Protein AF-A0A5N6Q2F4-F1 (afdb_monomer_lite)

Radius of gyration: 20.5 Å; chains: 1; bounding box: 52×49×55 Å

Foldseek 3Di:
DDLDDLQWDFDDDPPWDQDPNAIAQGETEGSDLVQQELVSVLVSCLVCLVSVQVNLARNQKYHYWNHPQADPVSVVSVVVSNVDDADDDADQFDWADDDDRDIAFHLEDPVDDDDWDARPQVALDGDQKDKDWPNDWDPWDQDKDWDQQLVVQQVCCVPPVVVLVVCQAANEDDDDDADCPADRNHRSRHHLCVSQVHNDPVSSVVSVPVRPPLALPPPDPPPPDPPGSQRSQCCNRPDSHHDHHYDDDPDDDDDDDPDDDDIDTDTTMMMGGDPGGDTDDDGDDDDD

Structure (mmCIF, N/CA/C/O backbone):
data_AF-A0A5N6Q2F4-F1
#
_entry.id   AF-A0A5N6Q2F4-F1
#
loop_
_atom_site.group_PDB
_atom_site.id
_atom_site.type_symbol
_atom_site.label_atom_id
_atom_site.label_alt_id
_atom_site.label_comp_id
_atom_site.label_asym_id
_atom_site.label_entity_id
_atom_site.label_seq_id
_atom_site.pdbx_PDB_ins_code
_atom_site.Cartn_x
_atom_site.Cartn_y
_atom_site.Cartn_z
_atom_site.occupancy
_atom_site.B_iso_or_equiv
_atom_site.auth_seq_id
_atom_site.auth_comp_id
_atom_site.auth_asym_id
_atom_site.auth_atom_id
_atom_site.pdbx_PDB_model_num
ATOM 1 N N . MET A 1 1 ? 0.570 14.244 18.064 1.00 51.03 1 MET A N 1
ATOM 2 C CA . MET A 1 1 ? -0.522 14.953 17.361 1.00 51.03 1 MET A CA 1
ATOM 3 C C . MET A 1 1 ? -1.827 14.225 17.633 1.00 51.03 1 MET A C 1
ATOM 5 O O . MET A 1 1 ? -1.793 13.009 17.762 1.00 51.03 1 MET A O 1
ATOM 9 N N . GLU A 1 2 ? -2.949 14.931 17.769 1.00 62.03 2 GLU A N 1
ATOM 10 C CA . GLU A 1 2 ? -4.250 14.281 17.963 1.00 62.03 2 GLU A CA 1
ATOM 11 C C . GLU A 1 2 ? -4.837 13.850 16.611 1.00 62.03 2 GLU A C 1
ATOM 13 O O . GLU A 1 2 ? -5.246 14.685 15.810 1.00 62.03 2 GLU A O 1
ATOM 18 N N . TYR A 1 3 ? -4.900 12.541 16.361 1.00 69.38 3 TYR A N 1
ATOM 19 C CA . TYR A 1 3 ? -5.656 11.937 15.255 1.00 69.38 3 TYR A CA 1
ATOM 20 C C . TYR A 1 3 ? -7.158 11.902 15.603 1.00 69.38 3 TYR A C 1
ATOM 22 O O . TYR A 1 3 ? -7.778 10.842 15.672 1.00 69.38 3 TYR A O 1
ATOM 30 N N . ASN A 1 4 ? -7.729 13.057 15.952 1.00 69.12 4 ASN A N 1
ATOM 31 C CA . ASN A 1 4 ? -9.072 13.130 16.519 1.00 69.12 4 ASN A CA 1
ATOM 32 C C . ASN A 1 4 ? -10.133 13.045 15.411 1.00 69.12 4 ASN A C 1
ATOM 34 O O . ASN A 1 4 ? -10.442 14.035 14.752 1.00 69.12 4 ASN A O 1
ATOM 38 N N . CYS A 1 5 ? -10.696 11.853 15.219 1.00 75.56 5 CYS A N 1
ATOM 39 C CA . CYS A 1 5 ? -11.914 11.632 14.451 1.00 75.56 5 CYS A CA 1
ATOM 40 C C . CYS A 1 5 ? -12.884 10.835 15.322 1.00 75.56 5 CYS A C 1
ATOM 42 O O . CYS A 1 5 ? -12.553 9.752 15.790 1.00 75.56 5 CYS A O 1
ATOM 44 N N . LYS A 1 6 ? -14.102 11.345 15.537 1.00 81.50 6 LYS A N 1
ATOM 45 C CA . LYS A 1 6 ? -15.108 10.647 16.363 1.00 81.50 6 LYS A CA 1
ATOM 46 C C . LYS A 1 6 ? -15.564 9.315 15.760 1.00 81.50 6 LYS A C 1
ATOM 48 O O . LYS A 1 6 ? -16.139 8.499 16.473 1.00 81.50 6 LYS A O 1
ATOM 53 N N . GLU A 1 7 ? -15.316 9.112 14.469 1.00 87.88 7 GLU A N 1
ATOM 54 C CA . GLU A 1 7 ? -15.733 7.916 13.740 1.00 87.88 7 GLU A CA 1
ATOM 55 C C . GLU A 1 7 ? -14.717 6.770 13.811 1.00 87.88 7 GLU A C 1
ATOM 57 O O . GLU A 1 7 ? -15.052 5.650 13.433 1.00 87.88 7 GLU A O 1
ATOM 62 N N . PHE A 1 8 ? -13.497 7.018 14.302 1.00 91.19 8 PHE A N 1
ATOM 63 C CA . PHE A 1 8 ? -12.450 6.005 14.404 1.00 91.19 8 PHE A CA 1
ATOM 64 C C . PHE A 1 8 ? -11.714 6.101 15.735 1.00 91.19 8 PHE A C 1
ATOM 66 O O . PHE A 1 8 ? -11.351 7.177 16.203 1.00 91.19 8 PHE A O 1
ATOM 73 N N . LYS A 1 9 ? -11.422 4.948 16.328 1.00 93.81 9 LYS A N 1
ATOM 74 C CA . LYS A 1 9 ? -10.509 4.859 17.463 1.00 93.81 9 LYS A CA 1
ATOM 75 C C . LYS A 1 9 ? -9.103 4.588 16.943 1.00 93.81 9 LYS A C 1
ATOM 77 O O . LYS A 1 9 ? -8.899 3.624 16.212 1.00 93.81 9 LYS A O 1
ATOM 82 N N . VAL A 1 10 ? -8.125 5.387 17.366 1.00 93.69 10 VAL A N 1
ATOM 83 C CA . VAL A 1 10 ? -6.713 5.086 17.090 1.00 93.69 10 VAL A CA 1
ATOM 84 C C . VAL A 1 10 ? -6.329 3.811 17.838 1.00 93.69 10 VAL A C 1
ATOM 86 O O . VAL A 1 10 ? -6.479 3.721 19.061 1.00 93.69 10 VAL A O 1
ATOM 89 N N . GLY A 1 11 ? -5.898 2.809 17.082 1.00 91.44 11 GLY A N 1
ATOM 90 C CA . GLY A 1 11 ? -5.432 1.526 17.584 1.00 91.44 11 GLY A CA 1
ATOM 91 C C . GLY A 1 11 ? -3.915 1.474 17.711 1.00 91.44 11 GLY A C 1
ATOM 92 O O . GLY A 1 11 ? -3.231 2.493 17.642 1.00 91.44 11 GLY A O 1
ATOM 93 N N . LYS A 1 12 ? -3.412 0.254 17.886 1.00 90.75 12 LYS A N 1
ATOM 94 C CA . LYS A 1 12 ? -1.994 -0.074 17.766 1.00 90.75 12 LYS A CA 1
ATOM 95 C C . LYS A 1 12 ? -1.828 -1.366 16.990 1.00 90.75 12 LYS A C 1
ATOM 97 O O . LYS A 1 12 ? -2.725 -2.212 17.031 1.00 90.75 12 LYS A O 1
ATOM 102 N N . CYS A 1 13 ? -0.692 -1.534 16.335 1.00 87.00 13 CYS A N 1
ATOM 103 C CA . CYS A 1 13 ? -0.275 -2.827 15.808 1.00 87.00 13 CYS A CA 1
ATOM 104 C C . CYS A 1 13 ? 1.182 -3.108 16.161 1.00 87.00 13 CYS A C 1
ATOM 106 O O . CYS A 1 13 ? 1.968 -2.203 16.434 1.00 87.00 13 CYS A O 1
ATOM 108 N N . GLU A 1 14 ? 1.547 -4.383 16.167 1.00 85.88 14 GLU A N 1
ATOM 109 C CA . GLU A 1 14 ? 2.951 -4.753 16.272 1.00 85.88 14 GLU A CA 1
ATOM 110 C C . GLU A 1 14 ? 3.721 -4.270 15.034 1.00 85.88 14 GLU A C 1
ATOM 112 O O . GLU A 1 14 ? 3.158 -4.152 13.944 1.00 85.88 14 GLU A O 1
ATOM 117 N N . GLY A 1 15 ? 4.988 -3.906 15.228 1.00 83.94 15 GLY A N 1
ATOM 118 C CA . GLY A 1 15 ? 5.816 -3.306 14.183 1.00 83.94 15 GLY A CA 1
ATOM 119 C C . GLY A 1 15 ? 5.517 -1.831 13.888 1.00 83.94 15 GLY A C 1
ATOM 120 O O . GLY A 1 15 ? 6.224 -1.247 13.066 1.00 83.94 15 GLY A O 1
ATOM 121 N N . GLU A 1 16 ? 4.536 -1.201 14.555 1.00 86.38 16 GLU A N 1
ATOM 122 C CA . GLU A 1 16 ? 4.285 0.237 14.397 1.00 86.38 16 GLU A CA 1
ATOM 123 C C . GLU A 1 16 ? 5.513 1.068 14.808 1.00 86.38 16 GLU A C 1
ATOM 125 O O . GLU A 1 16 ? 6.169 0.799 15.820 1.00 86.38 16 GLU A O 1
ATOM 130 N N . LYS A 1 17 ? 5.841 2.097 14.022 1.00 89.88 17 LYS A N 1
ATOM 13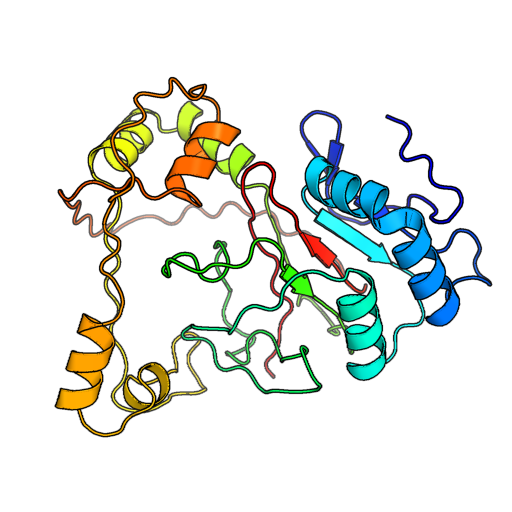1 C CA . LYS A 1 17 ? 6.975 2.998 14.276 1.00 89.88 17 LYS A CA 1
ATOM 132 C C . LYS A 1 17 ? 6.534 4.451 14.283 1.00 89.88 17 LYS A C 1
ATOM 134 O O . LYS A 1 17 ? 5.552 4.817 13.650 1.00 89.88 17 LYS A O 1
ATOM 139 N N . LEU A 1 18 ? 7.304 5.289 14.972 1.00 93.12 18 LEU A N 1
ATOM 140 C CA . LEU A 1 18 ? 7.194 6.739 14.861 1.00 93.12 18 LEU A CA 1
ATOM 141 C C . LEU A 1 18 ? 8.241 7.233 13.859 1.00 93.12 18 LEU A C 1
ATOM 143 O O . LEU A 1 18 ? 9.439 7.066 14.086 1.00 93.12 18 LEU A O 1
ATOM 147 N N . VAL A 1 19 ? 7.799 7.835 12.760 1.00 88.31 19 VAL A N 1
ATOM 148 C CA . VAL A 1 19 ? 8.661 8.365 11.699 1.00 88.31 19 VAL A CA 1
ATOM 149 C C . VAL A 1 19 ? 8.345 9.845 11.532 1.00 88.31 19 VAL A C 1
ATOM 151 O O . VAL A 1 19 ? 7.218 10.202 11.218 1.00 88.31 19 VAL A O 1
ATOM 154 N N . ASP A 1 20 ? 9.322 10.717 11.793 1.00 89.38 20 ASP A N 1
ATOM 155 C CA . ASP A 1 20 ? 9.153 12.184 11.780 1.00 89.38 20 ASP A CA 1
ATOM 156 C C . ASP A 1 20 ? 7.987 12.701 12.645 1.00 89.38 20 ASP A C 1
ATOM 158 O O . ASP A 1 20 ? 7.368 13.717 12.341 1.00 89.38 20 ASP A O 1
ATOM 162 N N . GLY A 1 21 ? 7.684 12.007 13.746 1.00 90.69 21 GLY A N 1
ATOM 163 C CA . GLY A 1 21 ? 6.576 12.358 14.640 1.00 90.69 21 GLY A CA 1
ATOM 164 C C . GLY A 1 21 ? 5.214 11.785 14.234 1.00 90.69 21 GLY A C 1
ATOM 165 O O . GLY A 1 21 ? 4.243 12.014 14.957 1.00 90.69 21 GLY A O 1
ATOM 166 N N . GLU A 1 22 ? 5.148 11.004 13.153 1.00 90.00 22 GLU A N 1
ATOM 167 C CA . GLU A 1 22 ? 3.934 10.341 12.672 1.00 90.00 22 GLU A CA 1
ATOM 168 C C . GLU A 1 22 ? 3.950 8.832 12.914 1.00 90.00 22 GLU A C 1
ATOM 170 O O . GLU A 1 22 ? 4.982 8.178 12.761 1.00 90.00 22 GLU A O 1
ATOM 175 N N . ILE A 1 23 ? 2.801 8.270 13.301 1.00 91.00 23 ILE A N 1
ATOM 176 C CA . ILE A 1 23 ? 2.639 6.823 13.508 1.00 91.00 23 ILE A CA 1
ATOM 177 C C . ILE A 1 23 ? 2.569 6.115 12.152 1.00 91.00 23 ILE A C 1
ATOM 179 O O . ILE A 1 23 ? 1.819 6.533 11.274 1.00 91.00 23 ILE A O 1
ATOM 183 N N . LEU A 1 24 ? 3.314 5.027 11.996 1.00 88.06 24 LEU A N 1
ATOM 184 C CA . LEU A 1 24 ? 3.428 4.262 10.762 1.00 88.06 24 LEU A CA 1
ATOM 185 C C . LEU A 1 24 ? 3.273 2.754 11.045 1.00 88.06 24 LEU A C 1
ATOM 187 O O . LEU A 1 24 ? 4.156 2.194 11.698 1.00 88.06 24 LEU A O 1
ATOM 191 N N . PRO A 1 25 ? 2.227 2.081 10.530 1.00 90.81 25 PRO A N 1
ATOM 192 C CA . PRO A 1 25 ? 1.025 2.665 9.925 1.00 90.81 25 PRO A CA 1
ATOM 193 C C . PRO A 1 25 ? 0.121 3.307 10.986 1.00 90.81 25 PRO A C 1
ATOM 195 O O . PRO A 1 25 ? 0.116 2.888 12.142 1.00 90.81 25 PRO A O 1
ATOM 198 N N . LEU A 1 26 ? -0.724 4.263 10.592 1.00 91.00 26 LEU A N 1
ATOM 199 C CA . LEU A 1 26 ? -1.821 4.693 11.461 1.00 91.00 26 LEU A CA 1
ATOM 200 C C . LEU A 1 26 ? -2.881 3.592 11.525 1.00 91.00 26 LEU A C 1
ATOM 202 O O . LEU A 1 26 ? -3.524 3.281 10.525 1.00 91.00 26 LEU A O 1
ATOM 206 N N . VAL A 1 27 ? -3.107 3.033 12.709 1.00 93.12 27 VAL A N 1
ATOM 207 C CA . VAL A 1 27 ? -4.148 2.022 12.918 1.00 93.12 27 VAL A CA 1
ATOM 208 C C . VAL A 1 27 ? -5.455 2.699 13.308 1.00 93.12 27 VAL A C 1
ATOM 210 O O . VAL A 1 27 ? -5.524 3.392 14.324 1.00 93.12 27 VAL A O 1
ATOM 213 N N . LEU A 1 28 ? -6.508 2.465 12.532 1.00 93.19 28 LEU A N 1
ATOM 214 C CA . LEU A 1 28 ? -7.862 2.927 12.809 1.00 93.19 28 LEU A CA 1
ATOM 215 C C . LEU A 1 28 ? -8.773 1.727 13.051 1.00 93.19 28 LEU A C 1
ATOM 217 O O . LEU A 1 28 ? -8.859 0.809 12.238 1.00 93.19 28 LEU A O 1
ATOM 221 N N . ALA A 1 29 ? -9.463 1.755 14.182 1.00 93.12 29 ALA A N 1
ATOM 222 C CA . ALA A 1 29 ? -10.391 0.731 14.625 1.00 93.12 29 ALA A CA 1
ATOM 223 C C . ALA A 1 29 ? -11.807 1.304 14.790 1.00 93.12 29 ALA A C 1
ATOM 225 O O . ALA A 1 29 ? -11.968 2.531 14.848 1.00 93.12 29 ALA A O 1
ATOM 226 N N . PRO A 1 30 ? -12.839 0.446 14.904 1.00 93.25 30 PRO A N 1
ATOM 227 C CA . PRO A 1 30 ? -14.183 0.885 15.244 1.00 93.25 30 PRO A CA 1
ATOM 228 C C . PRO A 1 30 ? -14.188 1.793 16.485 1.00 93.25 30 PRO A C 1
ATOM 230 O O . PRO A 1 30 ? -13.477 1.503 17.456 1.00 93.25 30 PRO A O 1
ATOM 233 N N . PRO A 1 31 ? -15.002 2.864 16.500 1.00 91.69 31 PRO A N 1
ATOM 234 C CA . PRO A 1 31 ? -15.068 3.776 17.641 1.00 91.69 31 PRO A CA 1
ATOM 235 C C . PRO A 1 31 ? -15.596 3.059 18.894 1.00 91.69 31 PRO A C 1
ATOM 237 O O . PRO A 1 31 ? -15.198 3.370 20.016 1.00 91.69 31 PRO A O 1
ATOM 240 N N . GLU A 1 32 ? -16.440 2.042 18.696 1.00 91.19 32 GLU A N 1
ATOM 241 C CA . GLU A 1 32 ? -16.990 1.166 19.727 1.00 91.19 32 GLU A CA 1
ATOM 242 C C . GLU A 1 32 ? -17.098 -0.275 19.192 1.00 91.19 32 GLU A C 1
ATOM 244 O O . GLU A 1 32 ? -17.359 -0.453 18.000 1.00 91.19 32 GLU A O 1
ATOM 249 N N . PRO A 1 33 ? -17.002 -1.321 20.042 1.00 87.25 33 PRO A N 1
ATOM 250 C CA . PRO A 1 33 ? -17.062 -2.720 19.597 1.00 87.25 33 PRO A CA 1
ATOM 251 C C . PRO A 1 33 ? -18.315 -3.095 18.791 1.00 87.25 33 PRO A C 1
ATOM 253 O O . PRO A 1 33 ? -18.254 -3.970 17.939 1.00 87.25 33 PRO A O 1
ATOM 256 N N . LYS A 1 34 ? -19.453 -2.436 19.048 1.00 89.25 34 LYS A N 1
ATOM 257 C CA . LYS A 1 34 ? -20.726 -2.689 18.348 1.00 89.25 34 LYS A CA 1
ATOM 258 C C . LYS A 1 34 ? -20.854 -1.956 17.005 1.00 89.25 34 LYS A C 1
ATOM 260 O O . LYS A 1 34 ? -21.823 -2.186 16.293 1.00 89.25 34 LYS A O 1
ATOM 265 N N . LYS A 1 35 ? -19.913 -1.068 16.670 1.00 90.00 35 LYS A N 1
ATOM 266 C CA . LYS A 1 35 ? -19.893 -0.267 15.432 1.00 90.00 35 LYS A CA 1
ATOM 267 C C . LYS A 1 35 ? -18.816 -0.755 14.459 1.00 90.00 35 LYS A C 1
ATOM 269 O O . LYS A 1 35 ? -18.132 0.038 13.825 1.00 90.00 35 LYS A O 1
ATOM 274 N N . ASN A 1 36 ? -18.623 -2.069 14.386 1.00 93.06 36 ASN A N 1
ATOM 275 C CA . ASN A 1 36 ? -17.607 -2.693 13.542 1.00 93.06 36 ASN A CA 1
ATOM 276 C C . ASN A 1 36 ? -18.142 -3.222 12.201 1.00 93.06 36 ASN A C 1
ATOM 278 O O . ASN A 1 36 ? -17.354 -3.714 11.400 1.00 93.06 36 ASN A O 1
ATOM 282 N N . GLY A 1 37 ? -19.452 -3.148 11.958 1.00 94.75 37 GLY A N 1
ATOM 283 C CA . GLY A 1 37 ? -20.065 -3.632 10.721 1.00 94.75 37 GLY A CA 1
ATOM 284 C C . GLY A 1 37 ? -19.684 -2.804 9.490 1.00 94.75 37 GLY A C 1
ATOM 285 O O . GLY A 1 37 ? -19.373 -1.614 9.600 1.00 94.75 37 GLY A O 1
ATOM 286 N N . ILE A 1 38 ? -19.767 -3.437 8.317 1.00 93.56 38 ILE A N 1
ATOM 287 C CA . ILE A 1 38 ? -19.443 -2.832 7.019 1.00 93.56 38 ILE A CA 1
ATOM 288 C C . ILE A 1 38 ? -20.199 -1.519 6.767 1.00 93.56 38 ILE A C 1
ATOM 290 O O . ILE A 1 38 ? -19.573 -0.526 6.416 1.00 93.56 38 ILE A O 1
ATOM 294 N N . ASP A 1 39 ? -21.505 -1.457 7.041 1.00 95.31 39 ASP A N 1
ATOM 295 C CA . ASP A 1 39 ? -22.306 -0.246 6.806 1.00 95.31 39 ASP A CA 1
ATOM 296 C C . ASP A 1 39 ? -21.789 0.956 7.606 1.00 95.31 39 ASP A C 1
ATOM 298 O O . ASP A 1 39 ? -21.643 2.054 7.068 1.00 95.31 39 ASP A O 1
ATOM 302 N N . SER A 1 40 ? -21.436 0.728 8.878 1.00 93.94 40 SER A N 1
ATOM 303 C CA . SER A 1 40 ? -20.854 1.764 9.736 1.00 93.94 40 SER A CA 1
ATOM 304 C C . SER A 1 40 ? -19.496 2.213 9.210 1.00 93.94 40 SER A C 1
ATOM 306 O O . SER A 1 40 ? -19.199 3.402 9.253 1.00 93.94 40 SER A O 1
ATOM 308 N N . LEU A 1 41 ? -18.672 1.288 8.706 1.00 94.19 41 LEU A N 1
ATOM 309 C CA . LEU A 1 41 ? -17.387 1.634 8.107 1.00 94.19 41 LEU A CA 1
ATOM 310 C C . LEU A 1 41 ? -17.575 2.494 6.849 1.00 94.19 41 LEU A C 1
ATOM 312 O O . LEU A 1 41 ? -16.923 3.527 6.713 1.00 94.19 41 LEU A O 1
ATOM 316 N N . LEU A 1 42 ? -18.477 2.100 5.948 1.00 95.56 42 LEU A N 1
ATOM 317 C CA . LEU A 1 42 ? -18.751 2.840 4.716 1.00 95.56 42 LEU A CA 1
ATOM 318 C C . LEU A 1 42 ? -19.278 4.251 5.005 1.00 95.56 42 LEU A C 1
ATOM 320 O O . LEU A 1 42 ? -18.869 5.201 4.337 1.00 95.56 42 LEU A O 1
ATOM 324 N N . GLU A 1 43 ? -20.158 4.406 5.997 1.00 94.62 43 GLU A N 1
ATOM 325 C CA . GLU A 1 43 ? -20.636 5.716 6.449 1.00 94.62 43 GLU A CA 1
ATOM 326 C C . GLU A 1 43 ? -19.479 6.575 6.982 1.00 94.62 43 GLU A C 1
ATOM 328 O O . GLU A 1 43 ? -19.300 7.713 6.536 1.00 94.62 43 GLU A O 1
ATOM 333 N N . SER A 1 44 ? -18.645 6.014 7.865 1.00 93.69 44 SER A N 1
ATOM 334 C CA . SER A 1 44 ? -17.479 6.701 8.429 1.00 93.69 44 SER A CA 1
ATOM 335 C C . SER A 1 44 ? -16.489 7.149 7.353 1.00 93.69 44 SER A C 1
ATOM 337 O O . SER A 1 44 ? -16.016 8.286 7.397 1.00 93.69 44 SER A O 1
ATOM 339 N N . LEU A 1 45 ? -16.198 6.300 6.363 1.00 92.50 45 LEU A N 1
ATOM 340 C CA . LEU A 1 45 ? -15.294 6.629 5.257 1.00 92.50 45 LEU A CA 1
ATOM 341 C C . LEU A 1 45 ? -15.863 7.742 4.370 1.00 92.50 45 LEU A C 1
ATOM 343 O O . LEU A 1 45 ? -15.173 8.723 4.100 1.00 92.50 45 LEU A O 1
ATOM 347 N N . LYS A 1 46 ? -17.139 7.643 3.973 1.00 93.44 46 LYS A N 1
ATOM 348 C CA . LYS A 1 46 ? -17.797 8.654 3.127 1.00 93.44 46 LYS A CA 1
ATOM 349 C C . LYS A 1 46 ? -17.868 10.016 3.813 1.00 93.44 46 LYS A C 1
ATOM 351 O O . LYS A 1 46 ? -17.625 11.038 3.177 1.00 93.44 46 LYS A O 1
ATOM 356 N N . LYS A 1 47 ? -18.171 10.035 5.113 1.00 93.12 47 LYS A N 1
ATOM 357 C CA . LYS A 1 47 ? -18.280 11.263 5.912 1.00 93.12 47 LYS A CA 1
ATOM 358 C C . LYS A 1 47 ? -16.933 11.954 6.142 1.00 93.12 47 LYS A C 1
ATOM 360 O O . LYS A 1 47 ? -16.907 13.168 6.313 1.00 93.12 47 LYS A O 1
ATOM 365 N N . ASN A 1 48 ? -15.830 11.203 6.143 1.00 91.44 48 ASN A N 1
ATOM 366 C CA . ASN A 1 48 ? -14.498 11.706 6.499 1.00 91.44 48 ASN A CA 1
ATOM 367 C C . ASN A 1 48 ? -13.479 11.539 5.368 1.00 91.44 48 ASN A C 1
ATOM 369 O O . ASN A 1 48 ? -12.294 11.380 5.645 1.00 91.44 48 ASN A O 1
ATOM 373 N N . LYS A 1 49 ? -13.915 11.568 4.104 1.00 90.00 49 LYS A N 1
ATOM 374 C CA . LYS A 1 49 ? -13.049 11.293 2.948 1.00 90.00 49 LYS A CA 1
ATOM 375 C C . LYS A 1 49 ? -11.775 12.148 2.932 1.00 90.00 49 LYS A C 1
ATOM 377 O O . LYS A 1 49 ? -10.683 11.599 2.837 1.00 90.00 49 LYS A O 1
ATOM 382 N N . GLU A 1 50 ? -11.907 13.465 3.085 1.00 90.88 50 GLU A N 1
ATOM 383 C CA . GLU A 1 50 ? -10.763 14.394 3.077 1.00 90.88 50 GLU A CA 1
ATOM 384 C C . GLU A 1 50 ? -9.805 14.145 4.244 1.00 90.88 50 GLU A C 1
ATOM 386 O O . GLU A 1 50 ? -8.592 14.076 4.053 1.00 90.88 50 GLU A O 1
ATOM 391 N N . TRP A 1 51 ? -10.355 13.948 5.445 1.00 92.94 51 TRP A N 1
ATOM 392 C CA . TRP A 1 51 ? -9.565 13.613 6.627 1.00 92.94 51 TRP A CA 1
ATOM 393 C C . TRP A 1 51 ? -8.827 12.287 6.439 1.00 92.94 51 TRP A C 1
ATOM 395 O O . TRP A 1 51 ? -7.647 12.188 6.762 1.00 92.94 51 TRP A O 1
ATOM 405 N N . PHE A 1 52 ? -9.491 11.274 5.879 1.00 89.94 52 PHE A N 1
ATOM 406 C CA . PHE A 1 52 ? -8.870 9.984 5.619 1.00 89.94 52 PHE A CA 1
ATOM 407 C C . PHE A 1 52 ? -7.731 10.132 4.609 1.00 89.94 52 PHE A C 1
ATOM 409 O O . PHE A 1 52 ? -6.627 9.678 4.888 1.00 89.94 52 PHE A O 1
ATOM 416 N N . ASP A 1 53 ? -7.951 10.829 3.490 1.00 87.12 53 ASP A N 1
ATOM 417 C CA . ASP A 1 53 ? -6.905 11.128 2.504 1.00 87.12 53 ASP A CA 1
ATOM 418 C C . ASP A 1 53 ? -5.703 11.860 3.136 1.00 87.12 53 ASP A C 1
ATOM 420 O O . ASP A 1 53 ? -4.549 11.543 2.819 1.00 87.12 53 ASP A O 1
ATOM 424 N N . GLU A 1 54 ? -5.943 12.791 4.065 1.00 89.88 54 GLU A N 1
ATOM 425 C CA . GLU A 1 54 ? -4.886 13.443 4.844 1.00 89.88 54 GLU A CA 1
ATOM 426 C C . GLU A 1 54 ? -4.128 12.436 5.717 1.00 89.88 54 GLU A C 1
ATOM 428 O O . GLU A 1 54 ? -2.897 12.425 5.694 1.00 89.88 54 GLU A O 1
ATOM 433 N N . MET A 1 55 ? -4.832 11.561 6.440 1.00 89.94 55 MET A N 1
ATOM 434 C CA . MET A 1 55 ? -4.207 10.553 7.301 1.00 89.94 55 MET A CA 1
ATOM 435 C C . MET A 1 55 ? -3.357 9.574 6.501 1.00 89.94 55 MET A C 1
ATOM 437 O O . MET A 1 55 ? -2.208 9.339 6.866 1.00 89.94 55 MET A O 1
ATOM 441 N N . VAL A 1 56 ? -3.856 9.051 5.374 1.00 87.56 56 VAL A N 1
ATOM 442 C CA . VAL A 1 56 ? -3.035 8.159 4.542 1.00 87.56 56 VAL A CA 1
ATOM 443 C C . VAL A 1 56 ? -1.779 8.893 4.067 1.00 87.56 56 VAL A C 1
ATOM 445 O O . VAL A 1 56 ? -0.692 8.325 4.054 1.00 87.56 56 VAL A O 1
ATOM 448 N N . THR A 1 57 ? -1.904 10.168 3.702 1.00 84.81 57 THR A N 1
ATOM 449 C CA . THR A 1 57 ? -0.783 10.983 3.214 1.00 84.81 57 THR A CA 1
ATOM 450 C C . THR A 1 57 ? 0.252 11.277 4.298 1.00 84.81 57 THR A C 1
ATOM 452 O O . THR A 1 57 ? 1.450 11.251 4.033 1.00 84.81 57 THR A O 1
ATOM 455 N N . LYS A 1 58 ? -0.206 11.575 5.510 1.00 86.75 58 LYS A N 1
ATOM 456 C CA . LYS A 1 58 ? 0.619 11.956 6.656 1.00 86.75 58 LYS A CA 1
ATOM 457 C C . LYS A 1 58 ? 1.336 10.764 7.273 1.00 86.75 58 LYS A C 1
ATOM 459 O O . LYS A 1 58 ? 2.508 10.848 7.616 1.00 86.75 58 LYS A O 1
ATOM 464 N N . ASN A 1 59 ? 0.619 9.655 7.389 1.00 87.62 59 ASN A N 1
ATOM 465 C CA . ASN A 1 59 ? 1.092 8.449 8.043 1.00 87.62 59 ASN A CA 1
ATOM 466 C C . ASN A 1 59 ? 1.692 7.446 7.059 1.00 87.62 59 ASN A C 1
ATOM 468 O O . ASN A 1 59 ? 2.017 6.351 7.490 1.00 87.62 59 ASN A O 1
ATOM 472 N N . SER A 1 60 ? 1.804 7.781 5.765 1.00 85.38 60 SER A N 1
ATOM 473 C CA . SER A 1 60 ? 2.204 6.937 4.618 1.00 85.38 60 SER A CA 1
ATOM 474 C C . SER A 1 60 ? 1.344 5.689 4.374 1.00 85.38 60 SER A C 1
ATOM 476 O O . SER A 1 60 ? 1.166 5.279 3.225 1.00 85.38 60 SER A O 1
ATOM 478 N N . ALA A 1 61 ? 0.801 5.092 5.433 1.00 89.00 61 ALA A N 1
ATOM 479 C CA . ALA A 1 61 ? -0.128 3.990 5.413 1.00 89.00 61 ALA A CA 1
ATOM 480 C C . ALA A 1 61 ? -1.151 4.082 6.556 1.00 89.00 61 ALA A C 1
ATOM 482 O O . ALA A 1 61 ? -0.837 4.520 7.667 1.00 89.00 61 ALA A O 1
ATOM 483 N N . VAL A 1 62 ? -2.373 3.625 6.282 1.00 92.56 62 VAL A N 1
ATOM 484 C CA . VAL A 1 62 ? -3.461 3.487 7.260 1.00 92.56 62 VAL A CA 1
ATOM 485 C C . VAL A 1 62 ? -3.924 2.037 7.274 1.00 92.56 62 VAL A C 1
ATOM 487 O O . VAL A 1 62 ? -4.123 1.440 6.224 1.00 92.56 62 VAL A O 1
ATOM 490 N N . LEU A 1 63 ? -4.119 1.470 8.456 1.00 94.06 63 LEU A N 1
ATOM 491 C CA . LEU A 1 63 ? -4.593 0.106 8.670 1.00 94.06 63 LEU A CA 1
ATOM 492 C C . LEU A 1 63 ? -5.988 0.155 9.306 1.00 94.06 63 LEU A C 1
ATOM 494 O O . LEU A 1 63 ? -6.135 0.631 10.430 1.00 94.06 63 LEU A O 1
ATOM 498 N N . LEU A 1 64 ? -7.007 -0.338 8.594 1.00 94.69 64 LEU A N 1
ATOM 499 C CA . LEU A 1 64 ? -8.384 -0.433 9.092 1.00 94.69 64 LEU A CA 1
ATOM 500 C C . LEU A 1 64 ? -8.600 -1.782 9.788 1.00 94.69 64 LEU A C 1
ATOM 502 O O . LEU A 1 64 ? -8.897 -2.783 9.140 1.00 94.69 64 LEU A O 1
ATOM 506 N N . ARG A 1 65 ? -8.485 -1.813 11.119 1.00 91.44 65 ARG A N 1
ATOM 507 C CA . ARG A 1 65 ? -8.467 -3.057 11.903 1.00 91.44 65 ARG A CA 1
ATOM 508 C C . ARG A 1 65 ? -9.702 -3.223 12.783 1.00 91.44 65 ARG A C 1
ATOM 510 O O . ARG A 1 65 ? -10.116 -2.302 13.474 1.00 91.44 65 ARG A O 1
ATOM 517 N N . GLY A 1 66 ? -10.239 -4.441 12.832 1.00 92.12 66 GLY A N 1
ATOM 518 C CA . GLY A 1 66 ? -11.352 -4.800 13.719 1.00 92.12 66 GLY A CA 1
ATOM 519 C C . GLY A 1 66 ? -12.747 -4.577 13.130 1.00 92.12 66 GLY A C 1
ATOM 520 O O . GLY A 1 66 ? -13.721 -4.683 13.869 1.00 92.12 66 GLY A O 1
ATOM 521 N N . PHE A 1 67 ? -12.849 -4.296 11.829 1.00 93.81 67 PHE A N 1
ATOM 522 C CA . PHE A 1 67 ? -14.112 -4.236 11.089 1.00 93.81 67 PHE A CA 1
ATOM 523 C C . PHE A 1 67 ? -14.515 -5.620 10.547 1.00 93.81 67 PHE A C 1
ATOM 525 O O . PHE A 1 67 ? -13.657 -6.413 10.156 1.00 93.81 67 PHE A O 1
ATOM 532 N N . ASP A 1 68 ? -15.817 -5.904 10.511 1.00 93.56 68 ASP A N 1
ATOM 533 C CA . ASP A 1 68 ? -16.400 -7.150 9.996 1.00 93.56 68 ASP A CA 1
ATOM 534 C C . ASP A 1 68 ? -16.555 -7.079 8.467 1.00 93.56 68 ASP A C 1
ATOM 536 O O . ASP A 1 68 ? -17.653 -6.884 7.955 1.00 93.56 68 ASP A O 1
ATOM 540 N N . VAL A 1 69 ? -15.423 -7.173 7.758 1.00 92.88 69 VAL A N 1
ATOM 541 C CA . VAL A 1 69 ? -15.347 -7.241 6.286 1.00 92.88 69 VAL A CA 1
ATOM 542 C C . VAL A 1 69 ? -15.060 -8.683 5.873 1.00 92.88 69 VAL A C 1
ATOM 544 O O . VAL A 1 69 ? -14.019 -9.254 6.235 1.00 92.88 69 VAL A O 1
ATOM 547 N N . LYS A 1 70 ? -15.992 -9.291 5.141 1.00 90.56 70 LYS A N 1
ATOM 548 C CA . LYS A 1 70 ? -16.075 -10.748 4.976 1.00 90.56 70 LYS A CA 1
ATOM 549 C C . LYS A 1 70 ? -15.488 -11.266 3.682 1.00 90.56 70 LYS A C 1
ATOM 551 O O . LYS A 1 70 ? -14.960 -12.369 3.684 1.00 90.56 70 LYS A O 1
ATOM 556 N N . ASN A 1 71 ? -15.622 -10.519 2.595 1.00 89.94 71 ASN A N 1
ATOM 557 C CA . ASN A 1 71 ? -15.314 -11.018 1.259 1.00 89.94 71 ASN A CA 1
ATOM 558 C C . ASN A 1 71 ? -14.964 -9.882 0.288 1.00 89.94 71 ASN A C 1
ATOM 560 O O . ASN A 1 71 ? -15.130 -8.699 0.596 1.00 89.94 71 ASN A O 1
ATOM 564 N N . ALA A 1 72 ? -14.528 -10.262 -0.912 1.00 91.81 72 ALA A N 1
ATOM 565 C CA . ALA A 1 72 ? -14.218 -9.348 -2.008 1.00 91.81 72 ALA A CA 1
ATOM 566 C C . ALA A 1 72 ? -15.352 -8.373 -2.401 1.00 91.81 72 ALA A C 1
ATOM 568 O O . ALA A 1 72 ? -15.058 -7.283 -2.890 1.00 91.81 72 ALA A O 1
ATOM 569 N N . VAL A 1 73 ? -16.631 -8.719 -2.198 1.00 96.06 73 VAL A N 1
ATOM 570 C CA . VAL A 1 73 ? -17.761 -7.825 -2.524 1.00 96.06 73 VAL A CA 1
ATOM 571 C C . VAL A 1 73 ? -17.807 -6.656 -1.544 1.00 96.06 73 VAL A C 1
ATOM 573 O O . VAL A 1 73 ? -17.758 -5.503 -1.966 1.00 96.06 73 VAL A O 1
ATOM 576 N N . GLU A 1 74 ? -17.806 -6.946 -0.241 1.00 94.62 74 GLU A N 1
ATOM 577 C CA . GLU A 1 74 ? -17.771 -5.914 0.806 1.00 94.62 74 GLU A CA 1
ATOM 578 C C . GLU A 1 74 ? -16.472 -5.099 0.749 1.00 94.62 74 GLU A C 1
ATOM 580 O O . GLU A 1 74 ? -16.473 -3.885 0.960 1.00 94.62 74 GLU A O 1
ATOM 585 N N . PHE A 1 75 ? -15.354 -5.745 0.404 1.00 94.50 75 PHE A N 1
ATOM 586 C CA . PHE A 1 75 ? -14.100 -5.041 0.167 1.00 94.50 75 PHE A CA 1
ATOM 587 C C . PHE A 1 75 ? -14.195 -4.077 -1.022 1.00 94.50 75 PHE A C 1
ATOM 589 O O . PHE A 1 75 ? -13.745 -2.937 -0.915 1.00 94.50 75 PHE A O 1
ATOM 596 N N . ASN A 1 76 ? -14.832 -4.470 -2.129 1.00 94.88 76 ASN A N 1
ATOM 597 C CA . ASN A 1 76 ? -15.058 -3.551 -3.240 1.00 94.88 76 ASN A CA 1
ATOM 598 C C . ASN A 1 76 ? -15.922 -2.354 -2.819 1.00 94.88 76 ASN A C 1
ATOM 600 O O . ASN A 1 76 ? -15.654 -1.240 -3.256 1.00 94.88 76 ASN A O 1
ATOM 604 N N . ASP A 1 77 ? -16.939 -2.542 -1.978 1.00 95.94 77 ASP A N 1
ATOM 605 C CA . ASP A 1 77 ? -17.764 -1.422 -1.504 1.00 95.94 77 ASP A CA 1
ATOM 606 C C . ASP A 1 77 ? -16.937 -0.398 -0.709 1.00 95.94 77 ASP A C 1
ATOM 608 O O . ASP A 1 77 ? -17.161 0.810 -0.827 1.00 95.94 77 ASP A O 1
ATOM 612 N N . ILE A 1 78 ? -15.923 -0.862 0.029 1.00 95.06 78 ILE A N 1
ATOM 613 C CA . ILE A 1 78 ? -14.927 -0.004 0.685 1.00 95.06 78 ILE A CA 1
ATOM 614 C C . ILE A 1 78 ? -14.069 0.730 -0.355 1.00 95.06 78 ILE A C 1
ATOM 616 O O . ILE A 1 78 ? -13.903 1.945 -0.248 1.00 95.06 78 ILE A O 1
ATOM 620 N N . VAL A 1 79 ? -13.571 0.032 -1.385 1.00 92.19 79 VAL A N 1
ATOM 621 C CA . VAL A 1 79 ? -12.810 0.643 -2.495 1.00 92.19 79 VAL A CA 1
ATOM 622 C C . VAL A 1 79 ? -13.615 1.765 -3.164 1.00 92.19 79 VAL A C 1
ATOM 624 O O . VAL A 1 79 ? -13.106 2.870 -3.356 1.00 92.19 79 VAL A O 1
ATOM 627 N N . GLU A 1 80 ? -14.893 1.521 -3.459 1.00 93.75 80 GLU A N 1
ATOM 628 C CA . GLU A 1 80 ? -15.790 2.517 -4.056 1.00 93.75 80 GLU A CA 1
ATOM 629 C C . GLU A 1 80 ? -16.083 3.686 -3.103 1.00 93.75 80 GLU A C 1
ATOM 631 O O . GLU A 1 80 ? -16.198 4.828 -3.550 1.00 93.75 80 GLU A O 1
ATOM 636 N N . ALA A 1 81 ? -16.164 3.447 -1.788 1.00 93.00 81 ALA A N 1
ATOM 637 C CA . ALA A 1 81 ? -16.394 4.503 -0.801 1.00 93.00 81 ALA A CA 1
ATOM 638 C C . ALA A 1 81 ? -15.259 5.536 -0.748 1.00 93.00 81 ALA A C 1
ATOM 640 O O . ALA A 1 81 ? -15.527 6.713 -0.491 1.00 93.00 81 ALA A O 1
ATOM 641 N N . PHE A 1 82 ? -14.016 5.142 -1.048 1.00 88.38 82 PHE A N 1
ATOM 642 C CA . PHE A 1 82 ? -12.924 6.105 -1.208 1.00 88.38 82 PHE A CA 1
ATOM 643 C C . PHE A 1 82 ? -13.105 6.987 -2.439 1.00 88.38 82 PHE A C 1
ATOM 645 O O . PHE A 1 82 ? -12.686 8.144 -2.440 1.00 88.38 82 PHE A O 1
ATOM 652 N N . GLY A 1 83 ? -13.745 6.477 -3.493 1.00 89.31 83 GLY A N 1
ATOM 653 C CA . GLY A 1 83 ? -13.928 7.193 -4.753 1.00 89.31 83 GLY A CA 1
ATOM 654 C C . GLY A 1 83 ? -12.601 7.640 -5.367 1.00 89.31 83 GLY A C 1
ATOM 655 O O . GLY A 1 83 ? -12.506 8.772 -5.844 1.00 89.31 83 GLY A O 1
ATOM 656 N N . TRP A 1 84 ? -11.571 6.800 -5.265 1.00 88.12 84 TRP A N 1
ATOM 657 C CA . TRP A 1 84 ? -10.316 6.971 -5.990 1.00 88.12 84 TRP A CA 1
ATOM 658 C C . TRP A 1 84 ? -10.441 6.375 -7.398 1.00 88.12 84 TRP A C 1
ATOM 660 O O . TRP A 1 84 ? -11.261 5.484 -7.650 1.00 88.12 84 TRP A O 1
ATOM 670 N N . GLU A 1 85 ? -9.652 6.908 -8.326 1.00 87.38 85 GLU A N 1
ATOM 671 C CA . GLU A 1 85 ? -9.599 6.415 -9.702 1.00 87.38 85 GLU A CA 1
ATOM 672 C C . GLU A 1 85 ? -9.020 4.999 -9.740 1.00 87.38 85 GLU A C 1
ATOM 674 O O . GLU A 1 85 ? -8.111 4.667 -8.977 1.00 87.38 85 GLU A O 1
ATOM 679 N N . ASP A 1 86 ? -9.586 4.168 -10.613 1.00 86.19 86 ASP A N 1
ATOM 680 C CA . ASP A 1 86 ? -9.054 2.840 -10.897 1.00 86.19 86 ASP A CA 1
ATOM 681 C C . ASP A 1 86 ? -7.882 2.940 -11.877 1.00 86.19 86 ASP A C 1
ATOM 683 O O . ASP A 1 86 ? -7.824 3.862 -12.694 1.00 86.19 86 ASP A O 1
ATOM 687 N N . ILE A 1 87 ? -6.974 1.972 -11.823 1.00 82.50 87 ILE A N 1
ATOM 688 C CA . ILE A 1 87 ? -5.879 1.853 -12.780 1.00 82.50 87 ILE A CA 1
ATOM 689 C C . ILE A 1 87 ? -5.808 0.427 -13.302 1.00 82.50 87 ILE A C 1
ATOM 691 O O . ILE A 1 87 ? -5.904 -0.549 -12.558 1.00 82.50 87 ILE A O 1
ATOM 695 N N . ARG A 1 88 ? -5.605 0.295 -14.612 1.00 79.06 88 ARG A N 1
ATOM 696 C CA . ARG A 1 88 ? -5.401 -1.014 -15.218 1.00 79.06 88 ARG A CA 1
ATOM 697 C C . ARG A 1 88 ? -4.041 -1.561 -14.793 1.00 79.06 88 ARG A C 1
ATOM 699 O O . ARG A 1 88 ? -3.016 -0.950 -15.074 1.00 79.06 88 ARG A O 1
ATOM 706 N N . TYR A 1 89 ? -4.034 -2.749 -14.193 1.00 74.81 89 TYR A N 1
ATOM 707 C CA . TYR A 1 89 ? -2.790 -3.447 -13.888 1.00 74.81 89 TYR A CA 1
ATOM 708 C C . TYR A 1 89 ? -2.026 -3.805 -15.169 1.00 74.81 89 TYR A C 1
ATOM 710 O O . TYR A 1 89 ? -2.576 -4.407 -16.098 1.00 74.81 89 TYR A O 1
ATOM 718 N N . VAL A 1 90 ? -0.740 -3.460 -15.187 1.00 70.44 90 VAL A N 1
ATOM 719 C CA . VAL A 1 90 ? 0.213 -3.845 -16.226 1.00 70.44 90 VAL A CA 1
ATOM 720 C C . VAL A 1 90 ? 1.484 -4.309 -15.526 1.00 70.44 90 VAL A C 1
ATOM 722 O O . VAL A 1 90 ? 2.263 -3.503 -15.024 1.00 70.44 90 VAL A O 1
ATOM 725 N N . GLY A 1 91 ? 1.693 -5.621 -15.465 1.00 69.31 91 GLY A N 1
ATOM 726 C CA . GLY A 1 91 ? 2.875 -6.182 -14.823 1.00 69.31 91 GLY A CA 1
ATOM 727 C C . GLY A 1 91 ? 3.081 -7.671 -15.103 1.00 69.31 91 GLY A C 1
ATOM 728 O O . GLY A 1 91 ? 2.279 -8.288 -15.813 1.00 69.31 91 GLY A O 1
ATOM 729 N N . PRO A 1 92 ? 4.195 -8.235 -14.604 1.00 65.56 92 PRO A N 1
ATOM 730 C CA . PRO A 1 92 ? 4.598 -9.613 -14.873 1.00 65.56 92 PRO A CA 1
ATOM 731 C C . PRO A 1 92 ? 3.983 -10.633 -13.907 1.00 65.56 92 PRO A C 1
ATOM 733 O O . PRO A 1 92 ? 4.127 -11.828 -14.143 1.00 65.56 92 PRO A O 1
ATOM 736 N N . ALA A 1 93 ? 3.354 -10.193 -12.813 1.00 69.56 93 ALA A N 1
ATOM 737 C CA . ALA A 1 93 ? 2.773 -11.103 -11.837 1.00 69.56 93 ALA A CA 1
ATOM 738 C C . ALA A 1 93 ? 1.398 -11.592 -12.326 1.00 69.56 93 ALA A C 1
ATOM 740 O O . ALA A 1 93 ? 0.587 -10.766 -12.762 1.00 69.56 93 ALA A O 1
ATOM 741 N N . PRO A 1 94 ? 1.115 -12.904 -12.256 1.00 67.69 94 PRO A N 1
ATOM 742 C CA . PRO A 1 94 ? -0.215 -13.418 -12.543 1.00 67.69 94 PRO A CA 1
ATOM 743 C C . PRO A 1 94 ? -1.209 -12.897 -11.498 1.00 67.69 94 PRO A C 1
ATOM 745 O O . PRO A 1 94 ? -0.925 -12.904 -10.297 1.00 67.69 94 PRO A O 1
ATOM 748 N N . ARG A 1 95 ? -2.367 -12.429 -11.975 1.00 76.94 95 ARG A N 1
ATOM 749 C CA . ARG A 1 95 ? -3.485 -11.952 -11.152 1.00 76.94 95 ARG A CA 1
ATOM 750 C C . ARG A 1 95 ? -4.794 -12.507 -11.684 1.00 76.94 95 ARG A C 1
ATOM 752 O O . ARG A 1 95 ? -5.046 -12.459 -12.887 1.00 76.94 95 ARG A O 1
ATOM 759 N N . THR A 1 96 ? -5.660 -12.929 -10.776 1.00 81.94 96 THR A N 1
ATOM 760 C CA . THR A 1 96 ? -7.009 -13.406 -11.071 1.00 81.94 96 THR A CA 1
ATOM 761 C C . THR A 1 96 ? -8.027 -12.331 -10.710 1.00 81.94 96 THR A C 1
ATOM 763 O O . THR A 1 96 ? -8.003 -11.762 -9.616 1.00 81.94 96 THR A O 1
ATOM 766 N N . HIS A 1 97 ? -8.941 -12.033 -11.635 1.00 87.19 97 HIS A N 1
ATOM 767 C CA . HIS A 1 97 ? -10.066 -11.137 -11.364 1.00 87.19 97 HIS A CA 1
ATOM 768 C C . HIS A 1 97 ? -11.039 -11.803 -10.392 1.00 87.19 97 HIS A C 1
ATOM 770 O O . HIS A 1 97 ? -11.457 -12.934 -10.628 1.00 87.19 97 HIS A O 1
ATOM 776 N N . VAL A 1 98 ? -11.416 -11.103 -9.319 1.00 90.81 98 VAL A N 1
ATOM 777 C CA . VAL A 1 98 ? -12.331 -11.640 -8.300 1.00 90.81 98 VAL A CA 1
ATOM 778 C C . VAL A 1 98 ? -13.692 -10.955 -8.378 1.00 90.81 98 VAL A C 1
ATOM 780 O O . VAL A 1 98 ? -14.719 -11.614 -8.539 1.00 90.81 98 VAL A O 1
ATOM 783 N N . HIS A 1 99 ? -13.728 -9.626 -8.252 1.00 91.69 99 HIS A N 1
ATOM 784 C CA . HIS A 1 99 ? -14.981 -8.873 -8.244 1.00 91.69 99 HIS A CA 1
ATOM 785 C C . HIS A 1 99 ? -14.759 -7.393 -8.561 1.00 91.69 99 HIS A C 1
ATOM 787 O O . HIS A 1 99 ? -14.098 -6.702 -7.796 1.00 91.69 99 HIS A O 1
ATOM 793 N N . LYS A 1 100 ? -15.374 -6.868 -9.633 1.00 93.56 100 LYS A N 1
ATOM 794 C CA . LYS A 1 100 ? -15.275 -5.444 -10.026 1.00 93.56 100 LYS A CA 1
ATOM 795 C C . LYS A 1 100 ? -13.815 -4.950 -10.035 1.00 93.56 100 LYS A C 1
ATOM 797 O O . LYS A 1 100 ? -13.080 -5.380 -10.917 1.00 93.56 100 LYS A O 1
ATOM 802 N N . ARG A 1 101 ? -13.393 -4.101 -9.087 1.00 90.69 101 ARG A N 1
ATOM 803 C CA . ARG A 1 101 ? -12.018 -3.568 -8.985 1.00 90.69 101 ARG A CA 1
ATOM 804 C C . ARG A 1 101 ? -11.076 -4.443 -8.149 1.00 90.69 101 ARG A C 1
ATOM 806 O O . ARG A 1 101 ? -9.928 -4.083 -7.922 1.00 90.69 101 ARG A O 1
ATOM 813 N N . VAL A 1 102 ? -11.558 -5.583 -7.664 1.00 89.12 102 VAL A N 1
ATOM 814 C CA . VAL A 1 102 ? -10.817 -6.504 -6.801 1.00 89.12 102 VAL A CA 1
ATOM 815 C C . VAL A 1 102 ? -10.218 -7.629 -7.630 1.00 89.12 102 VAL A C 1
ATOM 817 O O . VAL A 1 102 ? -10.921 -8.362 -8.333 1.00 89.12 102 VAL A O 1
ATOM 820 N N . TRP A 1 103 ? -8.909 -7.771 -7.487 1.00 89.19 103 TRP A N 1
ATOM 821 C CA . TRP A 1 103 ? -8.079 -8.810 -8.078 1.00 89.19 103 TRP A CA 1
ATOM 822 C C . TRP A 1 103 ? -7.276 -9.487 -6.966 1.00 89.19 103 TRP A C 1
ATOM 824 O O . TRP A 1 103 ? -7.035 -8.874 -5.922 1.00 89.19 103 TRP A O 1
ATOM 834 N N . THR A 1 104 ? -6.838 -10.725 -7.185 1.00 83.62 104 THR A N 1
ATOM 835 C CA . THR A 1 104 ? -5.771 -11.313 -6.365 1.00 83.62 104 THR A CA 1
ATOM 836 C C . THR A 1 104 ? -4.462 -10.542 -6.590 1.00 83.62 104 THR A C 1
ATOM 838 O O . THR A 1 104 ? -4.278 -9.897 -7.625 1.00 83.62 104 THR A O 1
ATOM 841 N N . ALA A 1 105 ? -3.570 -10.541 -5.594 1.00 74.38 105 ALA A N 1
ATOM 842 C CA . ALA A 1 105 ? -2.333 -9.762 -5.638 1.00 74.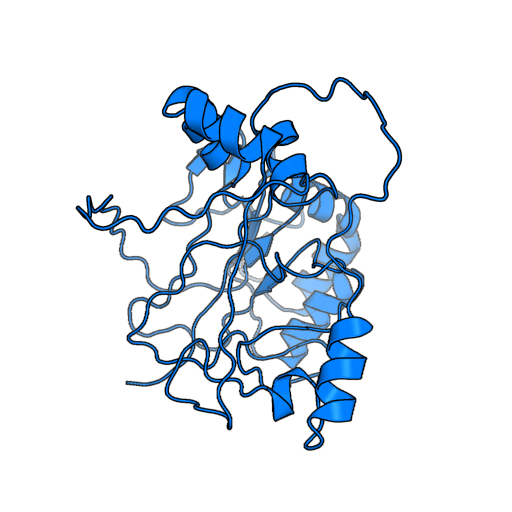38 105 ALA A CA 1
ATOM 843 C C . ALA A 1 105 ? -1.236 -10.452 -6.468 1.00 74.38 105 ALA A C 1
ATOM 845 O O . ALA A 1 105 ? -1.025 -10.093 -7.618 1.00 74.38 105 ALA A O 1
ATOM 846 N N . ASN A 1 106 ? -0.519 -11.423 -5.912 1.00 70.31 106 ASN A N 1
ATOM 847 C CA . ASN A 1 106 ? 0.440 -12.244 -6.649 1.00 70.31 106 ASN A CA 1
ATOM 848 C C . ASN A 1 106 ? 0.154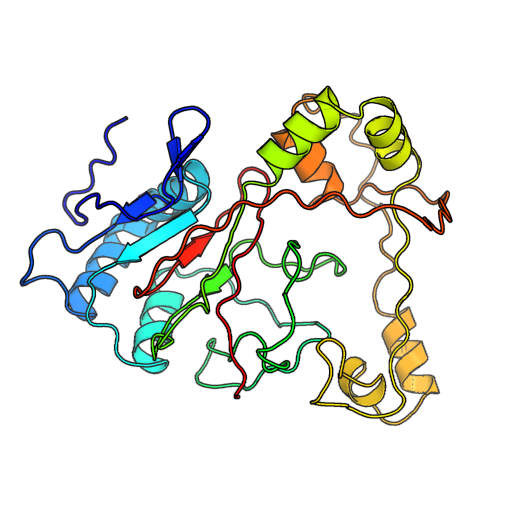 -13.705 -6.345 1.00 70.31 106 ASN A C 1
ATOM 850 O O . ASN A 1 106 ? -0.067 -14.056 -5.191 1.00 70.31 106 ASN A O 1
ATOM 854 N N . GLU A 1 107 ? 0.181 -14.527 -7.385 1.00 68.62 107 GLU A N 1
ATOM 855 C CA . GLU A 1 107 ? -0.033 -15.974 -7.311 1.00 68.62 107 GLU A CA 1
ATOM 856 C C . GLU A 1 107 ? 1.276 -16.743 -7.593 1.00 68.62 107 GLU A C 1
ATOM 858 O O . GLU A 1 107 ? 1.260 -17.868 -8.084 1.00 68.62 107 GLU A O 1
ATOM 863 N N . GLY A 1 108 ? 2.433 -16.119 -7.338 1.00 65.94 108 GLY A N 1
ATOM 864 C CA . GLY A 1 108 ? 3.744 -16.777 -7.388 1.00 65.94 108 GLY A CA 1
ATOM 865 C C . GLY A 1 108 ? 4.001 -17.671 -6.161 1.00 65.94 108 GLY A C 1
ATOM 866 O O . GLY A 1 108 ? 3.283 -17.555 -5.178 1.00 65.94 108 GLY A O 1
ATOM 867 N N . PRO A 1 109 ? 5.017 -18.551 -6.174 1.00 68.75 109 PRO A N 1
ATOM 868 C CA . PRO A 1 109 ? 5.241 -19.543 -5.106 1.00 68.75 109 PRO A CA 1
ATOM 869 C C . PRO A 1 109 ? 5.404 -18.938 -3.691 1.00 68.75 109 PRO A C 1
ATOM 871 O O . PRO A 1 109 ? 6.155 -17.978 -3.545 1.00 68.75 109 PRO A O 1
ATOM 874 N N . LEU A 1 110 ? 4.815 -19.537 -2.635 1.00 72.44 110 LEU A N 1
ATOM 875 C CA . LEU A 1 110 ? 4.981 -19.077 -1.229 1.00 72.44 110 LEU A CA 1
ATOM 876 C C . LEU A 1 110 ? 6.413 -19.127 -0.712 1.00 72.44 110 LEU A C 1
ATOM 878 O O . LEU A 1 110 ? 6.740 -18.432 0.243 1.00 72.44 110 LEU A O 1
ATOM 882 N N . SER A 1 111 ? 7.251 -19.992 -1.277 1.00 69.69 111 SER A N 1
ATOM 883 C CA . SER A 1 111 ? 8.622 -20.179 -0.806 1.00 69.69 111 SER A CA 1
ATOM 884 C C . SER A 1 111 ? 9.567 -19.047 -1.217 1.00 69.69 111 SER A C 1
ATOM 886 O O . SER A 1 111 ? 10.717 -19.041 -0.783 1.00 69.69 111 SER A O 1
ATOM 888 N N . GLU A 1 112 ? 9.136 -18.142 -2.100 1.00 67.25 112 GLU A N 1
ATOM 889 C CA . GLU A 1 112 ? 9.966 -17.048 -2.600 1.00 67.25 112 GLU A CA 1
ATOM 890 C C . GLU A 1 112 ? 9.606 -15.711 -1.943 1.00 67.25 112 GLU A C 1
ATOM 892 O O . GLU A 1 112 ? 8.441 -15.372 -1.749 1.00 67.25 112 GLU A O 1
ATOM 897 N N . PHE A 1 113 ? 10.634 -14.918 -1.638 1.00 69.50 113 PHE A N 1
ATOM 898 C CA . PHE A 1 113 ? 10.458 -13.584 -1.079 1.00 69.50 113 PHE A CA 1
ATOM 899 C C . PHE A 1 113 ? 10.188 -12.550 -2.171 1.00 69.50 113 PHE A C 1
ATOM 901 O O . PHE A 1 113 ? 10.909 -12.453 -3.167 1.00 69.50 113 PHE A O 1
ATOM 908 N N . ILE A 1 114 ? 9.202 -11.691 -1.924 1.00 71.81 114 ILE A N 1
ATOM 909 C CA . ILE A 1 114 ? 8.965 -10.492 -2.723 1.00 71.81 114 ILE A CA 1
ATOM 910 C C . ILE A 1 114 ? 9.839 -9.360 -2.182 1.00 71.81 114 ILE A C 1
ATOM 912 O O . ILE A 1 114 ? 9.659 -8.888 -1.061 1.00 71.81 114 ILE A O 1
ATOM 916 N N . TYR A 1 115 ? 10.799 -8.910 -2.989 1.00 73.88 115 TYR A N 1
ATOM 917 C CA . TYR A 1 115 ? 11.657 -7.780 -2.634 1.00 73.88 115 TYR A CA 1
ATOM 918 C C . TYR A 1 115 ? 10.875 -6.464 -2.589 1.00 73.88 115 TYR A C 1
ATOM 920 O O . TYR A 1 115 ? 9.904 -6.279 -3.323 1.00 73.88 115 TYR A O 1
ATOM 928 N N . TYR A 1 116 ? 11.344 -5.509 -1.781 1.00 77.19 116 TYR A N 1
ATOM 929 C CA . TYR A 1 116 ? 10.774 -4.163 -1.748 1.00 77.19 116 TYR A CA 1
ATOM 930 C C . TYR A 1 116 ? 10.814 -3.501 -3.124 1.00 77.19 116 TYR A C 1
ATOM 932 O O . TYR A 1 116 ? 11.855 -3.445 -3.779 1.00 77.19 116 TYR A O 1
ATOM 940 N N . HIS A 1 117 ? 9.676 -2.954 -3.532 1.00 75.06 117 HIS A N 1
ATOM 941 C CA . HIS A 1 117 ? 9.533 -2.206 -4.768 1.00 75.06 117 HIS A CA 1
ATOM 942 C C . HIS A 1 117 ? 8.380 -1.202 -4.655 1.00 75.06 117 HIS A C 1
ATOM 944 O O . HIS A 1 117 ? 7.591 -1.212 -3.706 1.00 75.06 117 HIS A O 1
ATOM 950 N N . HIS A 1 118 ? 8.314 -0.301 -5.629 1.00 77.12 118 HIS A N 1
ATOM 951 C CA . HIS A 1 118 ? 7.126 0.500 -5.893 1.00 77.12 118 HIS A CA 1
ATOM 952 C C . HIS A 1 118 ? 6.240 -0.271 -6.883 1.00 77.12 118 HIS A C 1
ATOM 954 O O . HIS A 1 118 ? 6.748 -0.838 -7.854 1.00 77.12 118 HIS A O 1
ATOM 960 N N . GLU A 1 119 ? 4.928 -0.303 -6.651 1.00 77.38 119 GLU A N 1
ATOM 961 C CA . GLU A 1 119 ? 3.999 -0.990 -7.556 1.00 77.38 119 GLU A CA 1
ATOM 962 C C . GLU A 1 119 ? 4.064 -0.351 -8.943 1.00 77.38 119 GLU A C 1
ATOM 964 O O . GLU A 1 119 ? 3.980 0.873 -9.070 1.00 77.38 119 GLU A O 1
ATOM 969 N N . MET A 1 120 ? 4.211 -1.183 -9.980 1.00 75.12 120 MET A N 1
ATOM 970 C CA . MET A 1 120 ? 4.246 -0.719 -11.370 1.00 75.12 120 MET A CA 1
ATOM 971 C C . MET A 1 120 ? 5.351 0.339 -11.630 1.00 75.12 120 MET A C 1
ATOM 973 O O . MET A 1 120 ? 5.202 1.206 -12.479 1.00 75.12 120 MET A O 1
ATOM 977 N N . VAL A 1 121 ? 6.499 0.255 -10.940 1.00 72.81 121 VAL A N 1
ATOM 978 C CA . VAL A 1 121 ? 7.599 1.251 -11.033 1.00 72.81 121 VAL A CA 1
ATOM 979 C C . VAL A 1 121 ? 8.233 1.405 -12.422 1.00 72.81 121 VAL A C 1
ATOM 981 O O . VAL A 1 121 ? 8.957 2.359 -12.670 1.00 72.81 121 VAL A O 1
ATOM 984 N N . LEU A 1 122 ? 7.980 0.468 -13.335 1.00 70.50 122 LEU A N 1
ATOM 985 C CA . LEU A 1 122 ? 8.596 0.430 -14.667 1.00 70.50 122 LEU A CA 1
ATOM 986 C C . LEU A 1 122 ? 7.649 0.858 -15.789 1.00 70.50 122 LEU A C 1
ATOM 988 O O . LEU A 1 122 ? 7.942 0.624 -16.960 1.00 70.50 122 LEU A O 1
ATOM 992 N N . ILE A 1 123 ? 6.502 1.437 -15.440 1.00 69.69 123 ILE A N 1
ATOM 993 C CA . ILE A 1 123 ? 5.530 1.955 -16.400 1.00 69.69 123 ILE A CA 1
ATOM 994 C C . ILE A 1 123 ? 5.164 3.397 -16.044 1.00 69.69 123 ILE A C 1
ATOM 996 O O . ILE A 1 123 ? 5.139 3.769 -14.873 1.00 69.69 123 ILE A O 1
ATOM 1000 N N . ASN A 1 124 ? 4.858 4.203 -17.061 1.00 70.56 124 ASN A N 1
ATOM 1001 C CA . ASN A 1 124 ? 4.593 5.637 -16.882 1.00 70.56 124 ASN A CA 1
ATOM 1002 C C . ASN A 1 124 ? 3.288 5.902 -16.112 1.00 70.56 124 ASN A C 1
ATOM 1004 O O . ASN A 1 124 ? 3.168 6.883 -15.385 1.00 70.56 124 ASN A O 1
ATOM 1008 N N . GLU A 1 125 ? 2.303 5.014 -16.254 1.00 73.88 125 GLU A N 1
ATOM 1009 C CA . GLU A 1 125 ? 1.045 5.074 -15.512 1.00 73.88 125 GLU A CA 1
ATOM 1010 C C . GLU A 1 125 ? 1.106 4.112 -14.320 1.00 73.88 125 GLU A C 1
ATOM 1012 O O . GLU A 1 125 ? 0.795 2.930 -14.443 1.00 73.88 125 GLU A O 1
ATOM 1017 N N . PHE A 1 126 ? 1.513 4.615 -13.154 1.00 76.38 126 PHE A N 1
ATOM 1018 C CA . PHE A 1 126 ? 1.593 3.847 -11.905 1.00 76.38 126 PHE A CA 1
ATOM 1019 C C . PHE A 1 126 ? 0.508 4.270 -10.893 1.00 76.38 126 PHE A C 1
ATOM 1021 O O . PHE A 1 126 ? 0.046 5.420 -10.901 1.00 76.38 126 PHE A O 1
ATOM 1028 N N . PRO A 1 127 ? 0.112 3.389 -9.952 1.00 79.44 127 PRO A N 1
ATOM 1029 C CA . PRO A 1 127 ? -0.856 3.739 -8.923 1.00 79.44 127 PRO A CA 1
ATOM 1030 C C . PRO A 1 127 ? -0.309 4.802 -7.962 1.00 79.44 127 PRO A C 1
ATOM 1032 O O . PRO A 1 127 ? 0.862 4.829 -7.572 1.00 79.44 127 PRO A O 1
ATOM 1035 N N . LYS A 1 128 ? -1.200 5.697 -7.524 1.00 82.38 128 LYS A N 1
ATOM 1036 C CA . LYS A 1 128 ? -0.908 6.653 -6.439 1.00 82.38 128 LYS A CA 1
ATOM 1037 C C . LYS A 1 128 ? -1.113 6.040 -5.054 1.00 82.38 128 LYS A C 1
ATOM 1039 O O . LYS A 1 128 ? -0.556 6.552 -4.085 1.00 82.38 128 LYS A O 1
ATOM 1044 N N . LYS A 1 129 ? -1.945 5.002 -4.974 1.00 84.88 129 LYS A N 1
ATOM 1045 C CA . LYS A 1 129 ? -2.340 4.293 -3.759 1.00 84.88 129 LYS A CA 1
ATOM 1046 C C . LYS A 1 129 ? -2.558 2.824 -4.100 1.00 84.88 129 LYS A C 1
ATOM 1048 O O . LYS A 1 129 ? -3.132 2.537 -5.149 1.00 84.88 129 LYS A O 1
ATOM 1053 N N . VAL A 1 130 ? -2.185 1.931 -3.192 1.00 87.06 130 VAL A N 1
ATOM 1054 C CA . VAL A 1 130 ? -2.631 0.533 -3.206 1.00 87.06 130 VAL A CA 1
ATOM 1055 C C . VAL A 1 130 ? -3.428 0.234 -1.952 1.00 87.06 130 VAL A C 1
ATOM 1057 O O . VAL A 1 130 ? -3.148 0.751 -0.865 1.00 87.06 130 VAL A O 1
ATOM 1060 N N . ILE A 1 131 ? -4.442 -0.603 -2.148 1.00 90.06 131 ILE A N 1
ATOM 1061 C CA . ILE A 1 131 ? -5.324 -1.110 -1.113 1.00 90.06 131 ILE A CA 1
ATOM 1062 C C . ILE A 1 131 ? -5.193 -2.624 -1.103 1.00 90.06 131 ILE A C 1
ATOM 1064 O O . ILE A 1 131 ? -5.376 -3.259 -2.139 1.00 90.06 131 ILE A O 1
ATOM 1068 N N . LEU A 1 132 ? -4.939 -3.200 0.067 1.00 90.81 132 LEU A N 1
ATOM 1069 C CA . LEU A 1 132 ? -4.946 -4.647 0.244 1.00 90.81 132 LEU A CA 1
ATOM 1070 C C . LEU A 1 132 ? -6.021 -5.075 1.219 1.00 90.81 132 LEU A C 1
ATOM 1072 O O . LEU A 1 132 ? -6.319 -4.344 2.156 1.00 90.81 132 LEU A O 1
ATOM 1076 N N . PHE A 1 133 ? -6.525 -6.292 1.047 1.00 89.94 133 PHE A N 1
ATOM 1077 C CA . PHE A 1 133 ? -7.490 -6.922 1.937 1.00 89.94 133 PHE A CA 1
ATOM 1078 C C . PHE A 1 133 ? -7.074 -8.357 2.231 1.00 89.94 133 PHE A C 1
ATOM 1080 O O . PHE A 1 133 ? -6.745 -9.120 1.328 1.00 89.94 133 PHE A O 1
ATOM 1087 N N . CYS A 1 134 ? -7.118 -8.718 3.510 1.00 88.00 134 CYS A N 1
ATOM 1088 C CA . CYS A 1 134 ? -6.939 -10.090 3.952 1.00 88.00 134 CYS A CA 1
ATOM 1089 C C . CYS A 1 134 ? -8.325 -10.713 4.142 1.00 88.00 134 CYS A C 1
ATOM 1091 O O . CYS A 1 134 ? -9.008 -10.444 5.134 1.00 88.00 134 CYS A O 1
ATOM 1093 N N . GLU A 1 135 ? -8.752 -11.529 3.181 1.00 87.88 135 GLU A N 1
ATOM 1094 C CA . GLU A 1 135 ? -9.982 -12.309 3.322 1.00 87.88 135 GLU A CA 1
ATOM 1095 C C . GLU A 1 135 ? -9.768 -13.461 4.313 1.00 87.88 135 GLU A C 1
ATOM 1097 O O . GLU A 1 135 ? -10.500 -13.581 5.302 1.00 87.88 135 GLU A O 1
ATOM 1102 N N . VAL A 1 136 ? -8.695 -14.227 4.089 1.00 86.38 136 VAL A N 1
ATOM 1103 C CA . VAL A 1 136 ? -8.264 -15.365 4.906 1.00 86.38 136 VAL A CA 1
ATOM 1104 C C . VAL A 1 136 ? -6.860 -15.084 5.451 1.00 86.38 136 VAL A C 1
ATOM 1106 O O . VAL A 1 136 ? -5.938 -14.902 4.656 1.00 86.38 136 VAL A O 1
ATOM 1109 N N . PRO A 1 137 ? -6.669 -15.022 6.782 1.00 83.31 137 PRO A N 1
ATOM 1110 C CA . PRO A 1 137 ? -5.347 -14.819 7.361 1.00 83.31 137 PRO A CA 1
ATOM 1111 C C . PRO A 1 137 ? -4.480 -16.077 7.210 1.00 83.31 137 PRO A C 1
ATOM 1113 O O . PRO A 1 137 ? -4.995 -17.186 7.396 1.00 83.31 137 PRO A O 1
ATOM 1116 N N . PRO A 1 138 ? -3.174 -15.923 6.930 1.00 77.94 138 PRO A N 1
ATOM 1117 C CA . PRO A 1 138 ? -2.255 -17.051 6.892 1.00 77.94 138 PRO A CA 1
ATOM 1118 C C . PRO A 1 138 ? -2.106 -17.678 8.293 1.00 77.94 138 PRO A C 1
ATOM 1120 O O . PRO A 1 138 ? -2.272 -16.988 9.307 1.00 77.94 138 PRO A O 1
ATOM 1123 N N . PRO A 1 139 ? -1.822 -18.990 8.380 1.00 76.00 139 PRO A N 1
ATOM 1124 C CA . PRO A 1 139 ? -1.586 -19.660 9.658 1.00 76.00 139 PRO A CA 1
ATOM 1125 C C . PRO A 1 139 ? -0.285 -19.198 10.340 1.00 76.00 139 PRO A C 1
ATOM 1127 O O . PRO A 1 139 ? -0.251 -19.115 11.567 1.00 76.00 139 PRO A O 1
ATOM 1130 N N . GLU A 1 140 ? 0.745 -18.879 9.556 1.00 76.44 140 GLU A N 1
ATOM 1131 C CA . GLU A 1 140 ? 2.055 -18.368 9.973 1.00 76.44 140 GLU A CA 1
ATOM 1132 C C . GLU A 1 140 ? 2.649 -17.540 8.826 1.00 76.44 140 GLU A C 1
ATOM 1134 O O . GLU A 1 140 ? 2.359 -17.819 7.660 1.00 76.44 140 GLU A O 1
ATOM 1139 N N . GLY A 1 141 ? 3.464 -16.537 9.161 1.00 78.00 141 GLY A N 1
ATOM 1140 C CA . GLY A 1 141 ? 4.087 -15.657 8.182 1.00 78.00 141 GLY A CA 1
ATOM 1141 C C . GLY A 1 141 ? 3.053 -14.909 7.342 1.00 78.00 141 GLY A C 1
ATOM 1142 O O . GLY A 1 141 ? 1.956 -14.584 7.806 1.00 78.00 141 GLY A O 1
ATOM 1143 N N . GLY A 1 142 ? 3.393 -14.683 6.076 1.00 72.44 142 GLY A N 1
ATOM 1144 C CA . GLY A 1 142 ? 2.506 -14.053 5.104 1.00 72.44 142 GLY A CA 1
ATOM 1145 C C . GLY A 1 142 ? 2.243 -12.569 5.387 1.00 72.44 142 GLY A C 1
ATOM 1146 O O . GLY A 1 142 ? 1.225 -12.004 4.967 1.00 72.44 142 GLY A O 1
ATOM 1147 N N . GLU A 1 143 ? 3.091 -11.959 6.220 1.00 79.31 143 GLU A N 1
ATOM 1148 C CA . GLU A 1 143 ? 3.008 -10.546 6.509 1.00 79.31 143 GLU A CA 1
ATOM 1149 C C . GLU A 1 143 ? 3.422 -9.730 5.295 1.00 79.31 143 GLU A C 1
ATOM 1151 O O . GLU A 1 143 ? 4.247 -10.108 4.467 1.00 79.31 143 GLU A O 1
ATOM 1156 N N . THR A 1 144 ? 2.888 -8.523 5.257 1.00 78.00 144 THR A N 1
ATOM 1157 C CA . THR A 1 144 ? 3.123 -7.592 4.174 1.00 78.00 144 THR A CA 1
ATOM 1158 C C . THR A 1 144 ? 3.982 -6.442 4.656 1.00 78.00 144 THR A C 1
ATOM 1160 O O . THR A 1 144 ? 3.455 -5.411 5.099 1.00 78.00 144 THR A O 1
ATOM 1163 N N . PRO A 1 145 ? 5.313 -6.596 4.615 1.00 82.38 145 PRO A N 1
ATOM 1164 C CA . PRO A 1 145 ? 6.191 -5.548 5.071 1.00 82.38 145 PRO A CA 1
ATOM 1165 C C . PRO A 1 145 ? 6.113 -4.348 4.126 1.00 82.38 145 PRO A C 1
ATOM 1167 O O . PRO A 1 145 ? 5.950 -4.464 2.908 1.00 82.38 145 PRO A O 1
ATOM 1170 N N . PHE A 1 146 ? 6.252 -3.159 4.697 1.00 80.88 146 PHE A N 1
ATOM 1171 C CA . PHE A 1 146 ? 6.387 -1.927 3.939 1.00 80.88 146 PHE A CA 1
ATOM 1172 C C . PHE A 1 146 ? 7.341 -0.982 4.672 1.00 80.88 146 PHE A C 1
ATOM 1174 O O . PHE A 1 146 ? 7.506 -1.047 5.891 1.00 80.88 146 PHE A O 1
ATOM 1181 N N . VAL A 1 147 ? 7.988 -0.098 3.919 1.00 81.12 147 VAL A N 1
ATOM 1182 C CA . VAL A 1 147 ? 8.981 0.851 4.431 1.00 81.12 147 VAL A CA 1
ATOM 1183 C C . VAL A 1 147 ? 8.756 2.212 3.771 1.00 81.12 147 VAL A C 1
ATOM 1185 O O . VAL A 1 147 ? 8.417 2.264 2.602 1.00 81.12 147 VAL A O 1
ATOM 1188 N N . PRO A 1 148 ? 8.895 3.354 4.451 1.00 82.75 148 PRO A N 1
ATOM 1189 C CA . PRO A 1 148 ? 8.769 4.638 3.770 1.00 82.75 148 PRO A CA 1
ATOM 1190 C C . PRO A 1 148 ? 10.008 4.877 2.895 1.00 82.75 148 PRO A C 1
ATOM 1192 O O . PRO A 1 148 ? 11.104 5.073 3.426 1.00 82.75 148 PRO A O 1
ATOM 1195 N N . SER A 1 149 ? 9.872 4.898 1.564 1.00 80.94 149 SER A N 1
ATOM 1196 C CA . SER A 1 149 ? 11.044 4.998 0.677 1.00 80.94 149 SER A CA 1
ATOM 1197 C C . SER A 1 149 ? 11.792 6.331 0.790 1.00 80.94 149 SER A C 1
ATOM 1199 O O . SER A 1 149 ? 12.986 6.383 0.493 1.00 80.94 149 SER A O 1
ATOM 1201 N N . PHE A 1 150 ? 11.169 7.388 1.325 1.00 82.00 150 PHE A N 1
ATOM 1202 C CA . PHE A 1 150 ? 11.886 8.627 1.666 1.00 82.00 150 PHE A CA 1
ATOM 1203 C C . PHE A 1 150 ? 12.910 8.428 2.782 1.00 82.00 150 PHE A C 1
ATOM 1205 O O . PHE A 1 150 ? 13.983 9.017 2.712 1.00 82.00 150 PHE A O 1
ATOM 1212 N N . LYS A 1 151 ? 12.633 7.554 3.760 1.00 85.81 151 LYS A N 1
ATOM 1213 C CA . LYS A 1 151 ? 13.602 7.206 4.809 1.00 85.81 151 LYS A CA 1
ATOM 1214 C C . LYS A 1 151 ? 14.724 6.332 4.286 1.00 85.81 151 LYS A C 1
ATOM 1216 O O . LYS A 1 151 ? 15.867 6.521 4.687 1.00 85.81 151 LYS A O 1
ATOM 1221 N N . VAL A 1 152 ? 14.412 5.411 3.373 1.00 85.88 152 VAL A N 1
ATOM 1222 C CA . VAL A 1 152 ? 15.447 4.644 2.665 1.00 85.88 152 VAL A CA 1
ATOM 1223 C C . VAL A 1 152 ? 16.364 5.601 1.909 1.00 85.88 152 VAL A C 1
ATOM 1225 O O . VAL A 1 152 ? 17.576 5.466 1.971 1.00 85.88 152 VAL A O 1
ATOM 1228 N N . THR A 1 153 ? 15.795 6.615 1.262 1.00 82.38 153 THR A N 1
ATOM 1229 C CA . THR A 1 153 ? 16.555 7.574 0.454 1.00 82.38 153 THR A CA 1
ATOM 1230 C C . THR A 1 153 ? 17.379 8.530 1.299 1.00 82.38 153 THR A C 1
ATOM 1232 O O . THR A 1 153 ? 18.557 8.690 1.015 1.00 82.38 153 THR A O 1
ATOM 1235 N N . GLU A 1 154 ? 16.815 9.100 2.368 1.00 88.44 154 GLU A N 1
ATOM 1236 C CA . GLU A 1 154 ? 17.571 9.863 3.376 1.00 88.44 154 GLU A CA 1
ATOM 1237 C C . GLU A 1 154 ? 18.791 9.068 3.853 1.00 88.44 154 GLU A C 1
ATOM 1239 O O . GLU A 1 154 ? 19.917 9.555 3.798 1.00 88.44 154 GLU A O 1
ATOM 1244 N N . ARG A 1 155 ? 18.583 7.799 4.213 1.00 91.19 155 ARG A N 1
ATOM 1245 C CA . ARG A 1 155 ? 19.658 6.925 4.677 1.00 91.19 155 ARG A CA 1
ATOM 1246 C C . ARG A 1 155 ? 20.677 6.598 3.581 1.00 91.19 155 ARG A C 1
ATOM 1248 O O . ARG A 1 155 ? 21.868 6.566 3.854 1.00 91.19 155 ARG A O 1
ATOM 1255 N N . MET A 1 156 ? 20.237 6.394 2.340 1.00 88.06 156 MET A N 1
ATOM 1256 C CA . MET A 1 156 ? 21.125 6.194 1.188 1.00 88.06 156 MET A CA 1
ATOM 1257 C C . MET A 1 156 ? 21.979 7.433 0.906 1.00 88.06 156 MET A C 1
ATOM 1259 O O . MET A 1 156 ? 23.162 7.294 0.622 1.00 88.06 156 MET A O 1
ATOM 1263 N N . MET A 1 157 ? 21.403 8.634 1.007 1.00 88.94 157 MET A N 1
ATOM 1264 C CA . MET A 1 157 ? 22.131 9.896 0.841 1.00 88.94 157 MET A CA 1
ATOM 1265 C C . MET A 1 157 ? 23.202 10.077 1.921 1.00 88.94 157 MET A C 1
ATOM 1267 O O . MET A 1 157 ? 24.273 10.606 1.635 1.00 88.94 157 MET A O 1
ATOM 1271 N N . GLU A 1 158 ? 22.915 9.645 3.149 1.00 93.69 158 GLU A N 1
ATOM 1272 C CA . GLU A 1 158 ? 23.856 9.699 4.270 1.00 93.69 158 GLU A CA 1
ATOM 1273 C C . GLU A 1 158 ? 24.962 8.637 4.158 1.00 93.69 158 GLU A C 1
ATOM 1275 O O . GLU A 1 158 ? 26.136 8.949 4.354 1.00 93.69 158 GLU A O 1
ATOM 1280 N N . GLU A 1 159 ? 24.607 7.388 3.842 1.00 96.19 159 GLU A N 1
ATOM 1281 C CA . GLU A 1 159 ? 25.540 6.254 3.848 1.00 96.19 159 GLU A CA 1
ATOM 1282 C C . GLU A 1 159 ? 26.320 6.093 2.528 1.00 96.19 159 GLU A C 1
ATOM 1284 O O . GLU A 1 159 ? 27.463 5.634 2.544 1.00 96.19 159 GLU A O 1
ATOM 1289 N N . PHE A 1 160 ? 25.736 6.479 1.388 1.00 94.38 160 PHE A N 1
ATOM 1290 C CA . PHE A 1 160 ? 26.282 6.242 0.043 1.00 94.38 160 PHE A CA 1
ATOM 1291 C C . PHE A 1 160 ? 26.145 7.457 -0.904 1.00 94.38 160 PHE A C 1
ATOM 1293 O O . PHE A 1 160 ? 25.653 7.303 -2.027 1.00 94.38 160 PHE A O 1
ATOM 1300 N N . PRO A 1 161 ? 26.595 8.664 -0.514 1.00 92.44 161 PRO A N 1
ATOM 1301 C CA . PRO A 1 161 ? 26.368 9.895 -1.280 1.00 92.44 161 PRO A CA 1
ATOM 1302 C C . PRO A 1 161 ? 26.916 9.847 -2.715 1.00 92.44 161 PRO A C 1
ATOM 1304 O O . PRO A 1 161 ? 26.243 10.289 -3.638 1.00 92.44 161 PRO A O 1
ATOM 1307 N N . GLU A 1 162 ? 28.093 9.250 -2.931 1.00 93.75 162 GLU A N 1
ATOM 1308 C CA . GLU A 1 162 ? 28.686 9.131 -4.274 1.00 93.75 162 GLU A CA 1
ATOM 1309 C C . GLU A 1 162 ? 27.860 8.223 -5.198 1.00 93.75 162 GLU A C 1
ATOM 1311 O O . GLU A 1 162 ? 27.724 8.495 -6.388 1.00 93.75 162 GLU A O 1
ATOM 1316 N N . PHE A 1 163 ? 27.279 7.147 -4.655 1.00 86.50 163 PHE A N 1
ATOM 1317 C CA . PHE A 1 163 ? 26.401 6.260 -5.421 1.00 86.50 163 PHE A CA 1
ATOM 1318 C C . PHE A 1 163 ? 25.074 6.947 -5.752 1.00 86.50 163 PHE A C 1
ATOM 1320 O O . PHE A 1 163 ? 24.577 6.821 -6.866 1.00 86.50 163 PHE A O 1
ATOM 1327 N N . VAL A 1 164 ? 24.520 7.691 -4.794 1.00 84.81 164 VAL A N 1
ATOM 1328 C CA . VAL A 1 164 ? 23.328 8.525 -4.987 1.00 84.81 164 VAL A CA 1
ATOM 1329 C C . VAL A 1 164 ? 23.554 9.540 -6.113 1.00 84.81 164 VAL A C 1
ATOM 1331 O O . VAL A 1 164 ? 22.707 9.643 -6.997 1.00 84.81 164 VAL A O 1
ATOM 1334 N N . ASP A 1 165 ? 24.700 10.228 -6.121 1.00 86.69 165 ASP A N 1
ATOM 1335 C CA . ASP A 1 165 ? 25.084 11.157 -7.193 1.00 86.69 165 ASP A CA 1
ATOM 1336 C C . ASP A 1 165 ? 25.178 10.443 -8.551 1.00 86.69 165 ASP A C 1
ATOM 1338 O O . ASP A 1 165 ? 24.649 10.930 -9.550 1.00 86.69 165 ASP A O 1
ATOM 1342 N N . GLU A 1 166 ? 25.788 9.252 -8.587 1.00 83.94 166 GLU A N 1
ATOM 1343 C CA . GLU A 1 166 ? 25.906 8.461 -9.815 1.00 83.94 166 GLU A CA 1
ATOM 1344 C C . GLU A 1 166 ? 24.528 8.049 -10.363 1.00 83.94 166 GLU A C 1
ATOM 1346 O O . GLU A 1 166 ? 24.284 8.157 -11.563 1.00 83.94 166 GLU A O 1
ATOM 1351 N N . VAL A 1 167 ? 23.608 7.612 -9.495 1.00 80.88 167 VAL A N 1
ATOM 1352 C CA . VAL A 1 167 ? 22.232 7.251 -9.877 1.00 80.88 167 VAL A CA 1
ATOM 1353 C C . VAL A 1 167 ? 21.446 8.473 -10.356 1.00 80.88 167 VAL A C 1
ATOM 1355 O O . VAL A 1 167 ? 20.669 8.352 -11.300 1.00 80.88 167 VAL A O 1
ATOM 1358 N N . GLU A 1 168 ? 21.648 9.651 -9.760 1.00 80.94 168 GLU A N 1
ATOM 1359 C CA . GLU A 1 168 ? 21.017 10.891 -10.231 1.00 80.94 168 GLU A CA 1
ATOM 1360 C C . GLU A 1 168 ? 21.501 11.330 -11.614 1.00 80.94 168 GLU A C 1
ATOM 1362 O O . GLU A 1 168 ? 20.704 11.849 -12.394 1.00 80.94 168 GLU A O 1
ATOM 1367 N N . GLU A 1 169 ? 22.789 11.155 -11.905 1.00 81.94 169 GLU A N 1
ATOM 1368 C CA . GLU A 1 169 ? 23.378 11.533 -13.190 1.00 81.94 169 GLU A CA 1
ATOM 1369 C C . GLU A 1 169 ? 23.011 10.537 -14.300 1.00 81.94 169 GLU A C 1
ATOM 1371 O O . GLU A 1 169 ? 22.676 10.937 -15.416 1.00 81.94 169 GLU A O 1
ATOM 1376 N N . LYS A 1 170 ? 23.063 9.237 -13.989 1.00 79.69 170 LYS A N 1
ATOM 1377 C CA . LYS A 1 170 ? 23.047 8.147 -14.980 1.00 79.69 170 LYS A CA 1
ATOM 1378 C C . LYS A 1 170 ? 21.740 7.360 -15.041 1.00 79.69 170 LYS A C 1
ATOM 1380 O O . LYS A 1 170 ? 21.449 6.710 -16.040 1.00 79.69 170 LYS A O 1
ATOM 1385 N N . GLY A 1 171 ? 20.953 7.382 -13.971 1.00 75.56 171 GLY A N 1
ATOM 1386 C CA . GLY A 1 171 ? 19.788 6.516 -13.826 1.00 75.56 171 GLY A CA 1
ATOM 1387 C C . GLY A 1 171 ? 20.136 5.025 -13.744 1.00 75.56 171 GLY A C 1
ATOM 1388 O O . GLY A 1 171 ? 21.268 4.625 -13.462 1.00 75.56 171 GLY A O 1
ATOM 1389 N N . LEU A 1 172 ? 19.123 4.183 -13.963 1.00 75.62 172 LEU A N 1
ATOM 1390 C CA . LEU A 1 172 ? 19.213 2.723 -13.879 1.00 75.62 172 LEU A CA 1
ATOM 1391 C C . LEU A 1 172 ? 18.727 2.077 -15.181 1.00 75.62 172 LEU A C 1
ATOM 1393 O O . LEU A 1 172 ? 17.788 2.561 -15.810 1.00 75.62 172 LEU A O 1
ATOM 1397 N N . LYS A 1 173 ? 19.312 0.932 -15.555 1.00 75.81 173 LYS A N 1
ATOM 1398 C CA . LYS A 1 173 ? 18.791 0.076 -16.632 1.00 75.81 173 LYS A CA 1
ATOM 1399 C C . LYS A 1 173 ? 18.375 -1.269 -16.099 1.00 75.81 173 LYS A C 1
ATOM 1401 O O . LYS A 1 173 ? 19.155 -1.991 -15.483 1.00 75.81 173 LYS A O 1
ATOM 1406 N N . TYR A 1 174 ? 17.156 -1.631 -16.457 1.00 71.94 174 TYR A N 1
ATOM 1407 C CA . TYR A 1 174 ? 16.592 -2.932 -16.178 1.00 71.94 174 TYR A CA 1
ATOM 1408 C C . TYR A 1 174 ? 16.602 -3.771 -17.452 1.00 71.94 174 TYR A C 1
ATOM 1410 O O . TYR A 1 174 ? 16.212 -3.306 -18.521 1.00 71.94 174 TYR A O 1
ATOM 1418 N N . THR A 1 175 ? 17.056 -5.017 -17.336 1.00 72.19 175 THR A N 1
ATOM 1419 C CA . THR A 1 175 ? 16.977 -6.001 -18.420 1.00 72.19 175 THR A CA 1
ATOM 1420 C C . THR A 1 175 ? 15.988 -7.080 -18.014 1.00 72.19 175 THR A C 1
ATOM 1422 O O . THR A 1 175 ? 16.186 -7.758 -17.006 1.00 72.19 175 THR A O 1
ATOM 1425 N N . PHE A 1 176 ? 14.927 -7.236 -18.803 1.00 70.94 176 PHE A N 1
ATOM 1426 C CA . PHE A 1 176 ? 13.920 -8.275 -18.618 1.00 70.94 176 PHE A CA 1
ATOM 1427 C C . PHE A 1 176 ? 14.048 -9.319 -19.714 1.00 70.94 176 PHE A C 1
ATOM 1429 O O . PHE A 1 176 ? 14.105 -8.986 -20.895 1.00 70.94 176 PHE A O 1
ATOM 1436 N N . ILE A 1 177 ? 14.066 -10.586 -19.311 1.00 72.38 177 ILE A N 1
ATOM 1437 C CA . ILE A 1 177 ? 14.000 -11.723 -20.223 1.00 72.38 177 ILE A CA 1
ATOM 1438 C C . ILE A 1 177 ? 12.629 -12.355 -20.012 1.00 72.38 177 ILE A C 1
ATOM 1440 O O . ILE A 1 177 ? 12.385 -12.964 -18.972 1.00 72.38 177 ILE A O 1
ATOM 1444 N N . ALA A 1 178 ? 11.727 -12.157 -20.971 1.00 69.75 178 ALA A N 1
ATOM 1445 C CA . ALA A 1 178 ? 10.418 -12.795 -20.963 1.00 69.75 178 ALA A CA 1
ATOM 1446 C C . ALA A 1 178 ? 10.529 -14.222 -21.516 1.00 69.75 178 ALA A C 1
ATOM 1448 O O . ALA A 1 178 ? 11.209 -14.459 -22.517 1.00 69.75 178 ALA A O 1
ATOM 1449 N N . LEU A 1 179 ? 9.858 -15.173 -20.866 1.00 71.25 179 LEU A N 1
ATOM 1450 C CA . LEU A 1 179 ? 9.821 -16.565 -21.312 1.00 71.25 179 LEU A CA 1
ATOM 1451 C C . LEU A 1 179 ? 8.947 -16.717 -22.568 1.00 71.25 179 LEU A C 1
ATOM 1453 O O . LEU A 1 179 ? 8.075 -15.892 -22.846 1.00 71.25 179 LEU A O 1
ATOM 1457 N N . SER A 1 180 ? 9.168 -17.791 -23.330 1.00 74.62 180 SER A N 1
ATOM 1458 C CA . SER A 1 180 ? 8.380 -18.113 -24.530 1.00 74.62 180 SER A CA 1
ATOM 1459 C C . SER A 1 180 ? 6.938 -18.533 -24.229 1.00 74.62 180 SER A C 1
ATOM 1461 O O . SER A 1 180 ? 6.112 -18.531 -25.133 1.00 74.62 180 SER A O 1
ATOM 1463 N N . SER A 1 181 ? 6.654 -18.914 -22.985 1.00 72.12 181 SER A N 1
ATOM 1464 C CA . SER A 1 181 ? 5.351 -19.351 -22.485 1.00 72.12 181 SER A CA 1
ATOM 1465 C C . SER A 1 181 ? 5.243 -19.028 -20.997 1.00 72.12 181 SER A C 1
ATOM 1467 O O . SER A 1 181 ? 6.272 -18.877 -20.332 1.00 72.12 181 SER A O 1
ATOM 1469 N N . ASP A 1 182 ? 4.020 -18.972 -20.475 1.00 70.12 182 ASP A N 1
ATOM 1470 C CA . ASP A 1 182 ? 3.799 -18.756 -19.047 1.00 70.12 182 ASP A CA 1
ATOM 1471 C C . ASP A 1 182 ? 4.372 -19.906 -18.207 1.00 70.12 182 ASP A C 1
ATOM 1473 O O . ASP A 1 182 ? 4.287 -21.081 -18.574 1.00 70.12 182 ASP A O 1
ATOM 1477 N N . ASN A 1 183 ? 4.955 -19.559 -17.063 1.00 69.75 183 ASN A N 1
ATOM 1478 C CA . ASN A 1 183 ? 5.446 -20.488 -16.059 1.00 69.75 183 ASN A CA 1
ATOM 1479 C C . ASN A 1 183 ? 4.952 -20.090 -14.664 1.00 69.75 183 ASN A C 1
ATOM 1481 O O . ASN A 1 183 ? 5.586 -19.304 -13.964 1.00 69.75 183 ASN A O 1
ATOM 1485 N N . THR A 1 184 ? 3.854 -20.694 -14.222 1.00 65.12 184 THR A N 1
ATOM 1486 C CA . THR A 1 184 ? 3.247 -20.418 -12.913 1.00 65.12 184 THR A CA 1
ATOM 1487 C C . THR A 1 184 ? 4.118 -20.831 -11.722 1.00 65.12 184 THR A C 1
ATOM 1489 O O . THR A 1 184 ? 3.796 -20.483 -10.593 1.00 65.12 184 THR A O 1
ATOM 1492 N N . THR A 1 185 ? 5.229 -21.548 -11.936 1.00 67.94 185 THR A N 1
ATOM 1493 C CA . THR A 1 185 ? 6.180 -21.885 -10.864 1.00 67.94 185 THR A CA 1
ATOM 1494 C C . THR A 1 185 ? 7.232 -20.801 -10.630 1.00 67.94 185 THR A C 1
ATOM 1496 O O . THR A 1 185 ? 8.156 -21.026 -9.857 1.00 67.94 185 THR A O 1
ATOM 1499 N N . SER A 1 186 ? 7.165 -19.665 -11.330 1.00 66.44 186 SER A N 1
ATOM 1500 C CA . SER A 1 186 ? 8.106 -18.555 -11.176 1.00 66.44 186 SER A CA 1
ATOM 1501 C C . SER A 1 186 ? 7.375 -17.260 -10.842 1.00 66.44 186 SER A C 1
ATOM 1503 O O . SER A 1 186 ? 6.370 -16.927 -11.466 1.00 66.44 186 SER A O 1
ATOM 1505 N N . MET A 1 187 ? 7.950 -16.459 -9.940 1.00 58.44 187 MET A N 1
ATOM 1506 C CA . MET A 1 187 ? 7.485 -15.093 -9.664 1.00 58.44 187 MET A CA 1
ATOM 1507 C C . MET A 1 187 ? 7.499 -14.167 -10.892 1.00 58.44 187 MET A C 1
ATOM 1509 O O . MET A 1 187 ? 6.800 -13.158 -10.924 1.00 58.44 187 MET A O 1
ATOM 1513 N N . ARG A 1 188 ? 8.302 -14.495 -11.912 1.00 65.06 188 ARG A N 1
ATOM 1514 C CA . ARG A 1 188 ? 8.349 -13.809 -13.216 1.00 65.06 188 ARG A CA 1
ATOM 1515 C C . ARG A 1 188 ? 7.896 -14.748 -14.330 1.00 65.06 188 ARG A C 1
ATOM 1517 O O . ARG A 1 188 ? 8.486 -14.801 -15.404 1.00 65.06 188 ARG A O 1
ATOM 1524 N N . GLY A 1 189 ? 6.859 -15.518 -14.027 1.00 64.12 189 GLY A N 1
ATOM 1525 C CA . GLY A 1 189 ? 6.337 -16.570 -14.879 1.00 64.12 189 GLY A CA 1
ATOM 1526 C C . GLY A 1 189 ? 5.719 -16.101 -16.182 1.00 64.12 189 GLY A C 1
ATOM 1527 O O . GLY A 1 189 ? 5.657 -16.887 -17.117 1.00 64.12 189 GLY A O 1
ATOM 1528 N N . ARG A 1 190 ? 5.260 -14.852 -16.262 1.00 70.31 190 ARG A N 1
ATOM 1529 C CA . ARG A 1 190 ? 4.514 -14.353 -17.418 1.00 70.31 190 ARG A CA 1
ATOM 1530 C C . ARG A 1 190 ? 5.380 -14.327 -18.678 1.00 70.31 190 ARG A C 1
ATOM 1532 O O . ARG A 1 190 ? 6.404 -13.641 -18.738 1.00 70.31 190 ARG A O 1
ATOM 1539 N N . GLY A 1 191 ? 4.959 -15.079 -19.687 1.00 77.25 191 GLY A N 1
ATOM 1540 C CA . GLY A 1 191 ? 5.583 -15.118 -20.998 1.00 77.25 191 GLY A CA 1
ATOM 1541 C C . GLY A 1 191 ? 5.295 -13.849 -21.796 1.00 77.25 191 GLY A C 1
ATOM 1542 O O . GLY A 1 191 ? 4.368 -13.091 -21.502 1.00 77.25 191 GLY A O 1
ATOM 1543 N N . TRP A 1 192 ? 6.080 -13.610 -22.850 1.00 81.00 192 TRP A N 1
ATOM 1544 C CA . TRP A 1 192 ? 5.893 -12.420 -23.691 1.00 81.00 192 TRP A CA 1
ATOM 1545 C C . TRP A 1 192 ? 4.512 -12.395 -24.364 1.00 81.00 192 TRP A C 1
ATOM 1547 O O . TRP A 1 192 ? 3.958 -11.321 -24.587 1.00 81.00 192 TRP A O 1
ATOM 1557 N N . GLN A 1 193 ? 3.938 -13.565 -24.659 1.00 82.38 193 GLN A N 1
ATOM 1558 C CA . GLN A 1 193 ? 2.653 -13.665 -25.348 1.00 82.38 193 GLN A CA 1
ATOM 1559 C C . GLN A 1 193 ? 1.507 -13.108 -24.509 1.00 82.38 193 GLN A C 1
ATOM 1561 O O . GLN A 1 193 ? 0.702 -12.323 -25.009 1.00 82.38 193 GLN A O 1
ATOM 1566 N N . ASP A 1 194 ? 1.463 -13.464 -23.226 1.00 77.06 194 ASP A N 1
ATOM 1567 C CA . ASP A 1 194 ? 0.504 -12.890 -22.290 1.00 77.06 194 ASP A CA 1
ATOM 1568 C C . ASP A 1 194 ? 0.862 -11.425 -21.992 1.00 77.06 194 ASP A C 1
ATOM 1570 O O . ASP A 1 194 ? 0.012 -10.540 -22.117 1.00 77.06 194 ASP A O 1
ATOM 1574 N N . ALA A 1 195 ? 2.140 -11.123 -21.721 1.00 74.81 195 ALA A N 1
ATOM 1575 C CA . ALA A 1 195 ? 2.605 -9.760 -21.440 1.00 74.81 195 ALA A CA 1
ATOM 1576 C C . ALA A 1 195 ? 2.172 -8.743 -22.510 1.00 74.81 195 ALA A C 1
ATOM 1578 O O . ALA A 1 195 ? 1.677 -7.665 -22.177 1.00 74.81 195 ALA A O 1
ATOM 1579 N N . PHE A 1 196 ? 2.299 -9.110 -23.786 1.00 77.00 196 PHE A N 1
ATOM 1580 C CA . PHE A 1 196 ? 1.902 -8.282 -24.921 1.00 77.00 196 PHE A CA 1
ATOM 1581 C C . PHE A 1 196 ? 0.527 -8.642 -25.489 1.00 77.00 196 PHE A C 1
ATOM 1583 O O . PHE A 1 196 ? 0.132 -8.041 -26.484 1.00 77.00 196 PHE A O 1
ATOM 1590 N N . ALA A 1 197 ? -0.217 -9.570 -24.880 1.00 81.00 197 ALA A N 1
ATOM 1591 C CA . ALA A 1 197 ? -1.534 -10.054 -25.307 1.00 81.00 197 ALA A CA 1
ATOM 1592 C C . ALA A 1 197 ? -1.612 -10.456 -26.799 1.00 81.00 197 ALA A C 1
ATOM 1594 O O . ALA A 1 197 ? -2.554 -10.088 -27.512 1.00 81.00 197 ALA A O 1
ATOM 1595 N N . THR A 1 198 ? -0.593 -11.147 -27.311 1.00 80.62 198 THR A N 1
ATOM 1596 C CA . THR A 1 198 ? -0.488 -11.566 -28.719 1.00 80.62 198 THR A CA 1
ATOM 1597 C C . THR A 1 198 ? 0.398 -12.801 -28.873 1.00 80.62 198 THR A C 1
ATOM 1599 O O . THR A 1 198 ? 1.338 -12.988 -28.115 1.00 80.62 198 THR A O 1
ATOM 1602 N N . HIS A 1 199 ? 0.127 -13.630 -29.883 1.00 87.25 199 HIS A N 1
ATOM 1603 C CA . HIS A 1 199 ? 0.989 -14.762 -30.256 1.00 87.25 199 HIS A CA 1
ATOM 1604 C C . HIS A 1 199 ? 1.917 -14.436 -31.438 1.00 87.25 199 HIS A C 1
ATOM 1606 O O . HIS A 1 199 ? 2.746 -15.264 -31.809 1.00 87.25 199 HIS A O 1
ATOM 1612 N N . ASP A 1 200 ? 1.777 -13.250 -32.037 1.00 88.69 200 ASP A N 1
ATOM 1613 C CA . ASP A 1 200 ? 2.616 -12.771 -33.136 1.00 88.69 200 ASP A CA 1
ATOM 1614 C C . ASP A 1 200 ? 3.756 -11.905 -32.589 1.00 88.69 200 ASP A C 1
ATOM 1616 O O . ASP A 1 200 ? 3.519 -10.885 -31.937 1.00 88.69 200 ASP A O 1
ATOM 1620 N N . GLN A 1 201 ? 4.992 -12.321 -32.870 1.00 87.69 201 GLN A N 1
ATOM 1621 C CA . GLN A 1 201 ? 6.202 -11.631 -32.437 1.00 87.69 201 GLN A CA 1
ATOM 1622 C C . GLN A 1 201 ? 6.299 -10.213 -33.020 1.00 87.69 201 GLN A C 1
ATOM 1624 O O . GLN A 1 201 ? 6.681 -9.296 -32.299 1.00 87.69 201 GLN A O 1
ATOM 1629 N N . GLN A 1 202 ? 5.909 -9.998 -34.282 1.00 91.38 202 GLN A N 1
ATOM 1630 C CA . GLN A 1 202 ? 5.973 -8.665 -34.897 1.00 91.38 202 GLN A CA 1
ATOM 1631 C C . GLN A 1 202 ? 4.979 -7.709 -34.233 1.00 91.38 202 GLN A C 1
ATOM 1633 O O . GLN A 1 202 ? 5.290 -6.550 -33.962 1.00 91.38 202 GLN A O 1
ATOM 1638 N N . GLU A 1 203 ? 3.785 -8.207 -33.911 1.00 86.31 203 GLU A N 1
ATOM 1639 C CA . GLU A 1 203 ? 2.789 -7.447 -33.161 1.00 86.31 203 GLU A CA 1
ATOM 1640 C C . GLU A 1 203 ? 3.242 -7.178 -31.717 1.00 86.31 203 GLU A C 1
ATOM 1642 O O . GLU A 1 203 ? 2.987 -6.091 -31.196 1.00 86.31 203 GLU A O 1
ATOM 1647 N N . ALA A 1 204 ? 3.936 -8.122 -31.070 1.00 84.81 204 ALA A N 1
ATOM 1648 C CA . ALA A 1 204 ? 4.518 -7.908 -29.745 1.00 84.81 204 ALA A CA 1
ATOM 1649 C C . ALA A 1 204 ? 5.599 -6.822 -29.773 1.00 84.81 204 ALA A C 1
ATOM 1651 O O . ALA A 1 204 ? 5.558 -5.910 -28.952 1.00 84.81 204 ALA A O 1
ATOM 1652 N N . GLU A 1 205 ? 6.509 -6.863 -30.748 1.00 85.19 205 GLU A N 1
ATOM 1653 C CA . GLU A 1 205 ? 7.537 -5.837 -30.957 1.00 85.19 205 GLU A CA 1
ATOM 1654 C C . GLU A 1 205 ? 6.915 -4.468 -31.262 1.00 85.19 205 GLU A C 1
ATOM 1656 O O . GLU A 1 205 ? 7.351 -3.457 -30.713 1.00 85.19 205 GLU A O 1
ATOM 1661 N N . ARG A 1 206 ? 5.839 -4.419 -32.061 1.00 85.50 206 ARG A N 1
ATOM 1662 C CA . ARG A 1 206 ? 5.085 -3.183 -32.314 1.00 85.50 206 ARG A CA 1
ATOM 1663 C C . ARG A 1 206 ? 4.450 -2.640 -31.037 1.00 85.50 206 ARG A C 1
ATOM 1665 O O . ARG A 1 206 ? 4.555 -1.448 -30.770 1.00 85.50 206 ARG A O 1
ATOM 1672 N N . ARG A 1 207 ? 3.792 -3.492 -30.243 1.00 81.06 207 ARG A N 1
ATOM 1673 C CA . ARG A 1 207 ? 3.196 -3.098 -28.955 1.00 81.06 207 ARG A CA 1
ATOM 1674 C C . ARG A 1 207 ? 4.261 -2.625 -27.980 1.00 81.06 207 ARG A C 1
ATOM 1676 O O . ARG A 1 207 ? 4.043 -1.602 -27.348 1.00 81.06 207 ARG A O 1
ATOM 1683 N N . TYR A 1 208 ? 5.400 -3.311 -27.917 1.00 78.00 208 TYR A N 1
ATOM 1684 C CA . TYR A 1 208 ? 6.559 -2.899 -27.134 1.00 78.00 208 TYR A CA 1
ATOM 1685 C C . TYR A 1 208 ? 7.086 -1.531 -27.579 1.00 78.00 208 TYR A C 1
ATOM 1687 O O . TYR A 1 208 ? 7.285 -0.665 -26.741 1.00 78.00 208 TYR A O 1
ATOM 1695 N N . ALA A 1 209 ? 7.223 -1.284 -28.883 1.00 77.62 209 ALA A N 1
ATOM 1696 C CA . ALA A 1 209 ? 7.629 0.021 -29.408 1.00 77.62 209 ALA A CA 1
ATOM 1697 C C . ALA A 1 209 ? 6.585 1.130 -29.164 1.00 77.62 209 ALA A C 1
ATOM 1699 O O . ALA A 1 209 ? 6.929 2.310 -29.149 1.00 77.62 209 ALA A O 1
ATOM 1700 N N . CYS A 1 210 ? 5.310 0.763 -28.995 1.00 70.81 210 CYS A N 1
ATOM 1701 C CA . CYS A 1 210 ? 4.241 1.674 -28.585 1.00 70.81 210 CYS A CA 1
ATOM 1702 C C . CYS A 1 210 ? 4.168 1.882 -27.068 1.00 70.81 210 CYS A C 1
ATOM 1704 O O . CYS A 1 210 ? 3.483 2.815 -26.648 1.00 70.81 210 CYS A O 1
ATOM 1706 N N . ILE A 1 211 ? 4.837 1.053 -26.253 1.00 64.56 211 ILE A N 1
ATOM 1707 C CA . ILE A 1 211 ? 5.104 1.415 -24.862 1.00 64.56 211 ILE A CA 1
ATOM 1708 C C . ILE A 1 211 ? 6.019 2.629 -24.970 1.00 64.56 211 ILE A C 1
ATOM 1710 O O . ILE A 1 211 ? 7.105 2.501 -25.544 1.00 64.56 211 ILE A O 1
ATOM 1714 N N . PRO A 1 212 ? 5.581 3.813 -24.511 1.00 54.97 212 PRO A N 1
ATOM 1715 C CA . PRO A 1 212 ? 6.424 4.985 -24.588 1.00 54.97 212 PRO A CA 1
ATOM 1716 C C . PRO A 1 212 ? 7.758 4.619 -23.933 1.00 54.97 212 PRO A C 1
ATOM 1718 O O . PRO A 1 212 ? 7.734 4.072 -22.823 1.00 54.97 212 PRO A O 1
ATOM 1721 N N . PRO A 1 213 ? 8.911 4.852 -24.589 1.00 51.38 213 PRO A N 1
ATOM 1722 C CA . PRO A 1 213 ? 10.176 4.752 -23.880 1.00 51.38 213 PRO A CA 1
ATOM 1723 C C . PRO A 1 213 ? 10.051 5.584 -22.603 1.00 51.38 213 PRO A C 1
ATOM 1725 O O . PRO A 1 213 ? 9.376 6.619 -22.619 1.00 51.38 213 PRO A O 1
ATOM 1728 N N . TYR A 1 214 ? 10.664 5.130 -21.507 1.00 43.56 214 TYR A N 1
ATOM 1729 C CA . TYR A 1 214 ? 10.845 5.974 -20.329 1.00 43.56 214 TYR A CA 1
ATOM 1730 C C . TYR A 1 214 ? 11.712 7.156 -20.779 1.00 43.56 214 TYR A C 1
ATOM 1732 O O . TYR A 1 214 ? 12.934 7.064 -20.847 1.00 43.56 214 TYR A O 1
ATOM 1740 N N . ASN A 1 215 ? 11.055 8.203 -21.263 1.00 36.59 215 ASN A N 1
ATOM 1741 C CA . ASN A 1 215 ? 11.655 9.360 -21.890 1.00 36.59 215 ASN A CA 1
ATOM 1742 C C . ASN A 1 215 ? 11.255 10.543 -21.027 1.00 36.59 215 ASN A C 1
ATOM 1744 O O . ASN A 1 215 ? 10.086 10.927 -21.005 1.00 36.59 215 ASN A O 1
ATOM 1748 N N . ASN A 1 216 ? 12.257 11.125 -20.373 1.00 38.81 216 ASN A N 1
ATOM 1749 C CA . ASN A 1 216 ? 12.195 12.419 -19.709 1.00 38.81 216 ASN A CA 1
ATOM 1750 C C . ASN A 1 216 ? 11.831 13.513 -20.715 1.00 38.81 216 ASN A C 1
ATOM 1752 O O . ASN A 1 216 ? 12.688 14.222 -21.248 1.00 38.81 216 ASN A O 1
ATOM 1756 N N . GLN A 1 217 ? 10.555 13.637 -21.036 1.00 30.80 217 GLN A N 1
ATOM 1757 C CA . GLN A 1 217 ? 10.041 14.778 -21.777 1.00 30.80 217 GLN A CA 1
ATOM 1758 C C . GLN A 1 217 ? 9.025 15.530 -20.930 1.00 30.80 217 GLN A C 1
ATOM 1760 O O . GLN A 1 217 ? 7.978 15.945 -21.413 1.00 30.80 217 GLN A O 1
ATOM 1765 N N . HIS A 1 218 ? 9.378 15.769 -19.669 1.00 31.41 218 HIS A N 1
ATOM 1766 C CA . HIS A 1 218 ? 8.969 16.993 -19.009 1.00 31.41 218 HIS A CA 1
ATOM 1767 C C . HIS A 1 218 ? 10.148 17.964 -19.051 1.00 31.41 218 HIS A C 1
ATOM 1769 O O . HIS A 1 218 ? 11.233 17.696 -18.545 1.00 31.41 218 HIS A O 1
ATOM 1775 N N . GLU A 1 219 ? 9.945 19.067 -19.774 1.00 31.44 219 GLU A N 1
ATOM 1776 C CA . GLU A 1 219 ? 10.892 20.168 -19.902 1.00 31.44 219 GLU A CA 1
ATOM 1777 C C . GLU A 1 219 ? 11.507 20.516 -18.550 1.00 31.44 219 GLU A C 1
ATOM 1779 O O . GLU A 1 219 ? 10.774 20.728 -17.590 1.00 31.44 219 GLU A O 1
ATOM 1784 N N . ASN A 1 220 ? 12.840 20.631 -18.538 1.00 34.19 220 ASN A N 1
ATOM 1785 C CA . ASN A 1 220 ? 13.689 21.349 -17.588 1.00 34.19 220 ASN A CA 1
ATOM 1786 C C . ASN A 1 220 ? 12.949 22.382 -16.711 1.00 34.19 220 ASN A C 1
ATOM 1788 O O . ASN A 1 220 ? 13.172 23.593 -16.819 1.00 34.19 220 ASN A O 1
ATOM 1792 N N . SER A 1 221 ? 12.176 21.936 -15.727 1.00 32.47 221 SER A N 1
ATOM 1793 C CA . SER A 1 221 ? 12.016 22.717 -14.526 1.00 32.47 221 SER A CA 1
ATOM 1794 C C . SER A 1 221 ? 13.304 22.484 -13.766 1.00 32.47 221 SER A C 1
ATOM 1796 O O . SER A 1 221 ? 13.441 21.531 -13.006 1.00 32.47 221 SER A O 1
ATOM 1798 N N . LYS A 1 222 ? 14.259 23.404 -13.941 1.00 35.78 222 LYS A N 1
ATOM 1799 C CA . LYS A 1 222 ? 15.302 23.704 -12.949 1.00 35.78 222 LYS A CA 1
ATOM 1800 C C . LYS A 1 222 ? 14.651 24.207 -11.647 1.00 35.78 222 LYS A C 1
ATOM 1802 O O . LYS A 1 222 ? 15.006 25.257 -11.115 1.00 35.78 222 LYS A O 1
ATOM 1807 N N . GLY A 1 223 ? 13.637 23.498 -11.165 1.00 36.31 223 GLY A N 1
ATOM 1808 C CA . GLY A 1 223 ? 13.055 23.662 -9.862 1.00 36.31 223 GLY A CA 1
ATOM 1809 C C . GLY A 1 223 ? 14.067 23.092 -8.898 1.00 36.31 223 GLY A C 1
ATOM 1810 O O . GLY A 1 223 ? 14.339 21.897 -8.899 1.00 36.31 223 GLY A O 1
ATOM 1811 N N . LYS A 1 224 ? 14.654 23.971 -8.095 1.00 40.09 224 LYS A N 1
ATOM 1812 C CA . LYS A 1 224 ? 15.388 23.611 -6.887 1.00 40.09 224 LYS A CA 1
ATOM 1813 C C . LYS A 1 224 ? 14.416 22.910 -5.926 1.00 40.09 224 LYS A C 1
ATOM 1815 O O . LYS A 1 224 ? 13.960 23.519 -4.963 1.00 40.09 224 LYS A O 1
ATOM 1820 N N . GLY A 1 225 ? 14.035 21.668 -6.214 1.00 46.06 225 GLY A N 1
ATOM 1821 C CA . GLY A 1 225 ? 13.469 20.782 -5.211 1.00 46.06 225 GLY A CA 1
ATOM 1822 C C . GLY A 1 225 ? 14.514 20.629 -4.113 1.00 46.06 225 GLY A C 1
ATOM 1823 O O . GLY A 1 225 ? 15.707 20.539 -4.407 1.00 46.06 225 GLY A O 1
ATOM 1824 N N . ALA A 1 226 ? 14.101 20.698 -2.850 1.00 49.88 226 ALA A N 1
ATOM 1825 C CA . ALA A 1 226 ? 15.024 20.486 -1.746 1.00 49.88 226 ALA A CA 1
ATOM 1826 C C . ALA A 1 226 ? 15.730 19.134 -1.939 1.00 49.88 226 ALA A C 1
ATOM 1828 O O . ALA A 1 226 ? 15.074 18.128 -2.218 1.00 49.88 226 ALA A O 1
ATOM 1829 N N . ARG A 1 227 ? 17.062 19.120 -1.807 1.00 67.12 227 ARG A N 1
ATOM 1830 C CA . ARG A 1 227 ? 17.865 17.893 -1.769 1.00 67.12 227 ARG A CA 1
ATOM 1831 C C . ARG A 1 227 ? 17.657 17.219 -0.409 1.00 67.12 227 ARG A C 1
ATOM 1833 O O . ARG A 1 227 ? 18.547 17.198 0.431 1.00 67.12 227 ARG A O 1
ATOM 1840 N N . ASP A 1 228 ? 16.428 16.773 -0.176 1.00 73.56 228 ASP A N 1
ATOM 1841 C CA . ASP A 1 228 ? 15.988 15.995 0.976 1.00 73.56 228 ASP A CA 1
ATOM 1842 C C . ASP A 1 228 ? 15.465 14.631 0.498 1.00 73.56 228 ASP A C 1
ATOM 1844 O O . ASP A 1 228 ? 15.152 14.457 -0.686 1.00 73.56 228 ASP A O 1
ATOM 1848 N N . GLY A 1 229 ? 15.372 13.638 1.389 1.00 61.75 229 GLY A N 1
ATOM 1849 C CA . GLY A 1 229 ? 14.983 12.283 0.976 1.00 61.75 229 GLY A CA 1
ATOM 1850 C C . GLY A 1 229 ? 13.578 12.202 0.393 1.00 61.75 229 GLY A C 1
ATOM 1851 O O . GLY A 1 229 ? 13.310 11.341 -0.442 1.00 61.75 229 GLY A O 1
ATOM 1852 N N . ARG A 1 230 ? 12.673 13.119 0.759 1.00 65.69 230 ARG A N 1
ATOM 1853 C CA . ARG A 1 230 ? 11.321 13.171 0.185 1.00 65.69 230 ARG A CA 1
ATOM 1854 C C . ARG A 1 230 ? 11.339 13.653 -1.260 1.00 65.69 230 ARG A C 1
ATOM 1856 O O . ARG A 1 230 ? 10.606 13.112 -2.086 1.00 65.69 230 ARG A O 1
ATOM 1863 N N . GLY A 1 231 ? 12.114 14.691 -1.557 1.00 58.03 231 GLY A N 1
ATOM 1864 C CA . GLY A 1 231 ? 12.305 15.255 -2.888 1.00 58.03 231 GLY A CA 1
ATOM 1865 C C . GLY A 1 231 ? 13.054 14.294 -3.797 1.00 58.03 231 GLY A C 1
ATOM 1866 O O . GLY A 1 231 ? 12.542 13.944 -4.858 1.00 58.03 231 GLY A O 1
ATOM 1867 N N . MET A 1 232 ? 14.204 13.798 -3.342 1.00 62.88 232 MET A N 1
ATOM 1868 C CA . MET A 1 232 ? 15.045 12.910 -4.143 1.00 62.88 232 MET A CA 1
ATOM 1869 C C . MET A 1 232 ? 14.337 11.633 -4.530 1.00 62.88 232 MET A C 1
ATOM 1871 O O . MET A 1 232 ? 14.440 11.199 -5.668 1.00 62.88 232 MET A O 1
ATOM 1875 N N . ALA A 1 233 ? 13.560 11.053 -3.629 1.00 56.00 233 ALA A N 1
ATOM 1876 C CA . ALA A 1 233 ? 12.905 9.828 -3.995 1.00 56.00 233 ALA A CA 1
ATOM 1877 C C . ALA A 1 233 ? 11.550 10.070 -4.704 1.00 56.00 233 ALA A C 1
ATOM 1879 O O . ALA A 1 233 ? 11.152 9.273 -5.551 1.00 56.00 233 ALA A O 1
ATOM 1880 N N . ARG A 1 234 ? 10.898 11.233 -4.565 1.00 58.19 234 ARG A N 1
ATOM 1881 C CA . ARG A 1 234 ? 9.892 11.608 -5.580 1.00 58.19 234 ARG A CA 1
ATOM 1882 C C . ARG A 1 234 ? 10.508 11.603 -6.981 1.00 58.19 234 ARG A C 1
ATOM 1884 O O . ARG A 1 234 ? 9.927 10.991 -7.864 1.00 58.19 234 ARG A O 1
ATOM 1891 N N . LYS A 1 235 ? 11.711 12.153 -7.140 1.00 57.34 235 LYS A N 1
ATOM 1892 C CA . LYS A 1 235 ? 12.448 12.110 -8.405 1.00 57.34 235 LYS A CA 1
ATOM 1893 C C . LYS A 1 235 ? 12.794 10.680 -8.833 1.00 57.34 235 LYS A C 1
ATOM 1895 O O . LYS A 1 235 ? 12.427 10.274 -9.920 1.00 57.34 235 LYS A O 1
ATOM 1900 N N . TRP A 1 236 ? 13.418 9.878 -7.972 1.00 56.50 236 TRP A N 1
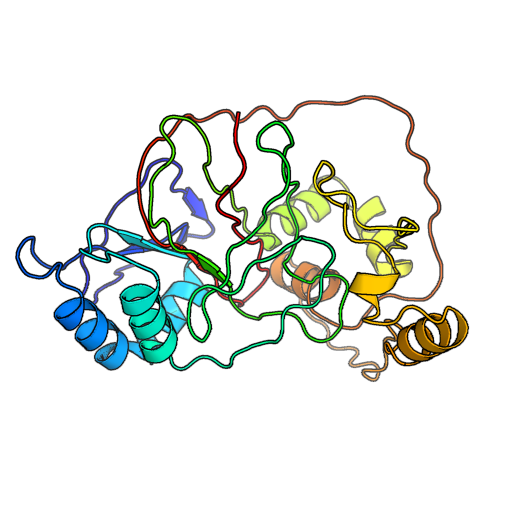ATOM 1901 C CA . TRP A 1 236 ? 13.860 8.530 -8.355 1.00 56.50 236 TRP A CA 1
ATOM 1902 C C . TRP A 1 236 ? 12.733 7.523 -8.598 1.00 56.50 236 TRP A C 1
ATOM 1904 O O . TRP A 1 236 ? 12.921 6.543 -9.311 1.00 56.50 236 TRP A O 1
ATOM 1914 N N . TRP A 1 237 ? 11.584 7.706 -7.953 1.00 52.31 237 TRP A N 1
ATOM 1915 C CA . TRP A 1 237 ? 10.563 6.659 -7.889 1.00 52.31 237 TRP A CA 1
ATOM 1916 C C . TRP A 1 237 ? 9.178 7.132 -8.356 1.00 52.31 237 TRP A C 1
ATOM 1918 O O . TRP A 1 237 ? 8.218 6.365 -8.253 1.00 52.31 237 TRP A O 1
ATOM 1928 N N . CYS A 1 238 ? 9.018 8.396 -8.774 1.00 40.88 238 CYS A N 1
ATOM 1929 C CA . CYS A 1 238 ? 7.732 8.970 -9.203 1.00 40.88 238 CYS A CA 1
ATOM 1930 C C . CYS A 1 238 ? 7.803 10.029 -10.321 1.00 40.88 238 CYS A C 1
ATOM 1932 O O . CYS A 1 238 ? 6.747 10.282 -10.892 1.00 40.88 238 CYS A O 1
ATOM 1934 N N . GLU A 1 239 ? 8.936 10.688 -10.591 1.00 32.94 239 GLU A N 1
ATOM 1935 C CA . GLU A 1 239 ? 9.022 11.768 -11.589 1.00 32.94 239 GLU A CA 1
ATOM 1936 C C . GLU A 1 239 ? 10.006 11.428 -12.719 1.00 32.94 239 GLU A C 1
ATOM 1938 O O . GLU A 1 239 ? 11.035 10.782 -12.522 1.00 32.94 239 GLU A O 1
ATOM 1943 N N . ASP A 1 240 ? 9.629 11.872 -13.915 1.00 38.16 240 ASP A N 1
ATOM 1944 C CA . ASP A 1 240 ? 10.183 11.569 -15.236 1.00 38.16 240 ASP A CA 1
ATOM 1945 C C . ASP A 1 240 ? 11.593 12.145 -15.486 1.00 38.16 240 ASP A C 1
ATOM 1947 O O . ASP A 1 240 ? 11.784 12.892 -16.444 1.00 38.16 240 ASP A O 1
ATOM 1951 N N . ASP A 1 241 ? 12.581 11.828 -14.639 1.00 33.22 241 ASP A N 1
ATOM 1952 C CA . ASP A 1 241 ? 13.956 12.326 -14.792 1.00 33.22 241 ASP A CA 1
ATOM 1953 C C . ASP A 1 241 ? 15.062 11.258 -14.589 1.00 33.22 241 ASP A C 1
ATOM 1955 O O . ASP A 1 241 ? 15.817 11.292 -13.617 1.00 33.22 241 ASP A O 1
ATOM 1959 N N . PHE A 1 242 ? 15.230 10.337 -15.552 1.00 39.72 242 PHE A N 1
ATOM 1960 C CA . PHE A 1 242 ? 16.452 9.533 -15.740 1.00 39.72 242 PHE A CA 1
ATOM 1961 C C . PHE A 1 242 ? 17.133 9.735 -17.110 1.00 39.72 242 PHE A C 1
ATOM 1963 O O . PHE A 1 242 ? 16.565 9.447 -18.160 1.00 39.72 242 PHE A O 1
ATOM 1970 N N . GLY A 1 243 ? 18.356 10.280 -17.091 1.00 30.83 243 GLY A N 1
ATOM 1971 C CA . GLY A 1 243 ? 19.200 10.495 -18.272 1.00 30.83 243 GLY A CA 1
ATOM 1972 C C . GLY A 1 243 ? 19.725 9.196 -18.902 1.00 30.83 243 GLY A C 1
ATOM 1973 O O . GLY A 1 243 ? 19.658 8.121 -18.319 1.00 30.83 243 GLY A O 1
ATOM 1974 N N . THR A 1 244 ? 20.238 9.294 -20.130 1.00 27.55 244 THR A N 1
ATOM 1975 C CA . THR A 1 244 ? 20.461 8.166 -21.056 1.00 27.55 244 THR A CA 1
ATOM 1976 C C . THR A 1 244 ? 21.821 7.456 -20.961 1.00 27.55 244 THR A C 1
ATOM 1978 O O . THR A 1 244 ? 22.147 6.681 -21.860 1.00 27.55 244 THR A O 1
ATOM 1981 N N . GLU A 1 245 ? 22.641 7.670 -19.930 1.00 30.06 245 GLU A N 1
ATOM 1982 C CA . GLU A 1 245 ? 23.959 7.015 -19.837 1.00 30.06 245 GLU A CA 1
ATOM 1983 C C . GLU A 1 245 ? 23.993 5.935 -18.765 1.00 30.06 245 GLU A C 1
ATOM 1985 O O . GLU A 1 245 ? 23.871 6.199 -17.583 1.00 30.06 245 GLU A O 1
ATOM 1990 N N . THR A 1 246 ? 24.155 4.684 -19.187 1.00 34.41 246 THR A N 1
ATOM 1991 C CA . THR A 1 246 ? 23.843 3.527 -18.353 1.00 34.41 246 THR A CA 1
ATOM 1992 C C . THR A 1 246 ? 25.038 2.946 -17.603 1.00 34.41 246 THR A C 1
ATOM 1994 O O . THR A 1 246 ? 26.103 2.740 -18.182 1.00 34.41 246 THR A O 1
ATOM 1997 N N . ILE A 1 247 ? 24.830 2.548 -16.347 1.00 31.89 247 ILE A N 1
ATOM 1998 C CA . ILE A 1 247 ? 25.777 1.730 -15.582 1.00 31.89 247 ILE A CA 1
ATOM 1999 C C . ILE A 1 247 ? 25.459 0.240 -15.784 1.00 31.89 247 ILE A C 1
ATOM 2001 O O . ILE A 1 247 ? 24.382 -0.221 -15.412 1.00 31.89 247 ILE A O 1
ATOM 2005 N N . ASP A 1 248 ? 26.416 -0.529 -16.306 1.00 31.56 248 ASP A N 1
ATOM 2006 C CA . ASP A 1 248 ? 26.438 -1.992 -16.197 1.00 31.56 248 ASP A CA 1
ATOM 2007 C C . ASP A 1 248 ? 27.372 -2.371 -15.039 1.00 31.56 248 ASP A C 1
ATOM 2009 O O . ASP A 1 248 ? 28.597 -2.277 -15.143 1.00 31.56 248 ASP A O 1
ATOM 2013 N N . LYS A 1 249 ? 26.799 -2.722 -13.885 1.00 31.70 249 LYS A N 1
ATOM 2014 C CA . LYS A 1 249 ? 27.554 -3.237 -12.737 1.00 31.70 249 LYS A CA 1
ATOM 2015 C C . LYS A 1 249 ? 27.004 -4.610 -12.371 1.00 31.70 249 LYS A C 1
ATOM 2017 O O . LYS A 1 249 ? 26.142 -4.752 -11.511 1.00 31.70 249 LYS A O 1
ATOM 2022 N N . GLY A 1 250 ? 27.555 -5.642 -13.007 1.00 30.17 250 GLY A N 1
ATOM 2023 C CA . GLY A 1 250 ? 27.488 -7.008 -12.500 1.00 30.17 250 GLY A CA 1
ATOM 2024 C C . GLY A 1 250 ? 28.192 -7.096 -11.145 1.00 30.17 250 GLY A C 1
ATOM 2025 O O . GLY A 1 250 ? 29.411 -7.253 -11.081 1.00 30.17 250 GLY A O 1
ATOM 2026 N N . VAL A 1 251 ? 27.438 -6.994 -10.051 1.00 27.30 251 VAL A N 1
ATOM 2027 C CA . VAL A 1 251 ? 27.978 -7.166 -8.698 1.00 27.30 251 VAL A CA 1
ATOM 2028 C C . VAL A 1 251 ? 27.962 -8.651 -8.339 1.00 27.30 251 VAL A C 1
ATOM 2030 O O . VAL A 1 251 ? 26.952 -9.217 -7.933 1.00 27.30 251 VAL A O 1
ATOM 2033 N N . ARG A 1 252 ? 29.126 -9.291 -8.483 1.00 27.38 252 ARG A N 1
ATOM 2034 C CA . ARG A 1 252 ? 29.484 -10.498 -7.732 1.00 27.38 252 ARG A CA 1
ATOM 2035 C C . ARG A 1 252 ? 30.017 -10.060 -6.366 1.00 27.38 252 ARG A C 1
ATOM 2037 O O . ARG A 1 252 ? 31.103 -9.492 -6.309 1.00 27.38 252 ARG A O 1
ATOM 2044 N N . GLY A 1 253 ? 29.318 -10.406 -5.284 1.00 24.06 253 GLY A N 1
ATOM 2045 C CA . GLY A 1 253 ? 29.963 -10.624 -3.985 1.00 24.06 253 GLY A CA 1
ATOM 2046 C C . GLY A 1 253 ? 29.336 -9.963 -2.754 1.00 24.06 253 GLY A C 1
ATOM 2047 O O . GLY A 1 253 ? 29.339 -8.745 -2.624 1.00 24.06 253 GLY A O 1
ATOM 2048 N N . LYS A 1 254 ? 29.006 -10.849 -1.801 1.00 22.53 254 LYS A N 1
ATOM 2049 C CA . LYS A 1 254 ? 28.783 -10.682 -0.353 1.00 22.53 254 LYS A CA 1
ATOM 2050 C C . LYS A 1 254 ? 27.464 -10.043 0.083 1.00 22.53 254 LYS A C 1
ATOM 2052 O O . LYS A 1 254 ? 27.393 -8.863 0.409 1.00 22.53 254 LYS A O 1
ATOM 2057 N N . GLU A 1 255 ? 26.479 -10.930 0.210 1.00 26.81 255 GLU A N 1
ATOM 2058 C CA . GLU A 1 255 ? 25.378 -10.848 1.168 1.00 26.81 255 GLU A CA 1
ATOM 2059 C C . GLU A 1 255 ? 25.882 -10.331 2.523 1.00 26.81 255 GLU A C 1
ATOM 2061 O O . GLU A 1 255 ? 26.805 -10.883 3.130 1.00 26.81 255 GLU A O 1
ATOM 2066 N N . ARG A 1 256 ? 25.277 -9.241 2.988 1.00 21.61 256 ARG A N 1
ATOM 2067 C CA . ARG A 1 256 ? 25.127 -8.983 4.414 1.00 21.61 256 ARG A CA 1
ATOM 2068 C C . ARG A 1 256 ? 23.636 -8.874 4.658 1.00 21.61 256 ARG A C 1
ATOM 2070 O O . ARG A 1 256 ? 23.014 -7.901 4.238 1.00 21.61 256 ARG A O 1
ATOM 2077 N N . GLU A 1 257 ? 23.096 -9.915 5.274 1.00 23.44 257 GLU A N 1
ATOM 2078 C CA . GLU A 1 257 ? 21.757 -9.938 5.844 1.00 23.44 257 GLU A CA 1
ATOM 2079 C C . GLU A 1 257 ? 21.621 -8.772 6.825 1.00 23.44 257 GLU A C 1
ATOM 2081 O O . GLU A 1 257 ? 22.400 -8.624 7.770 1.00 23.44 257 GLU A O 1
ATOM 2086 N N . ALA A 1 258 ? 20.640 -7.912 6.575 1.00 21.58 258 ALA A N 1
ATOM 2087 C CA . ALA A 1 258 ? 20.060 -7.088 7.616 1.00 21.58 258 ALA A CA 1
ATOM 2088 C C . ALA A 1 258 ? 18.832 -7.845 8.122 1.00 21.58 258 ALA A C 1
ATOM 2090 O O . ALA A 1 258 ? 17.718 -7.628 7.650 1.00 21.58 258 ALA A O 1
ATOM 2091 N N . ASP A 1 259 ? 19.068 -8.766 9.054 1.00 20.95 259 ASP A N 1
ATOM 2092 C CA . ASP A 1 259 ? 18.012 -9.442 9.794 1.00 20.95 259 ASP A CA 1
ATOM 2093 C C . ASP A 1 259 ? 17.228 -8.424 10.621 1.00 20.95 259 ASP A C 1
ATOM 2095 O O . ASP A 1 259 ? 17.733 -7.833 11.579 1.00 20.95 259 ASP A O 1
ATOM 2099 N N . VAL A 1 260 ? 15.957 -8.252 10.275 1.00 22.19 260 VAL A N 1
ATOM 2100 C CA . VAL A 1 260 ? 14.929 -7.832 11.225 1.00 22.19 260 VAL A CA 1
ATOM 2101 C C . VAL A 1 260 ? 13.764 -8.795 11.049 1.00 22.19 260 VAL A C 1
ATOM 2103 O O . VAL A 1 260 ? 12.790 -8.513 10.359 1.00 22.19 260 V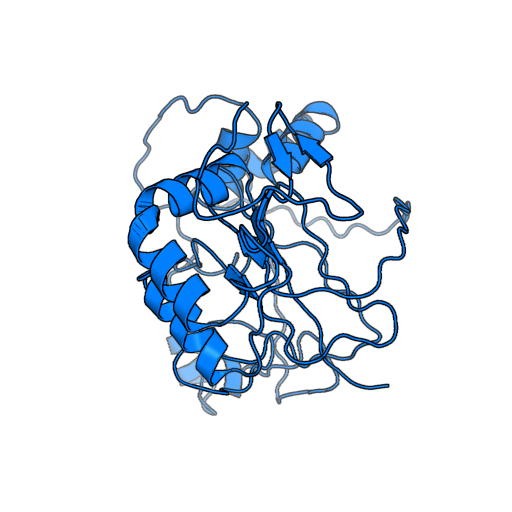AL A O 1
ATOM 2106 N N . VAL A 1 261 ? 13.906 -9.970 11.659 1.00 20.27 261 VAL A N 1
ATOM 2107 C CA . VAL A 1 261 ? 12.808 -10.911 11.873 1.00 20.27 261 VAL A CA 1
ATOM 2108 C C . VAL A 1 261 ? 11.950 -10.361 13.010 1.00 20.27 261 VAL A C 1
ATOM 2110 O O . VAL A 1 261 ? 12.425 -10.222 14.138 1.00 20.27 261 VAL A O 1
ATOM 2113 N N . GLN A 1 262 ? 10.685 -10.058 12.733 1.00 22.36 262 GLN A N 1
ATOM 2114 C CA . GLN A 1 262 ? 9.657 -9.917 13.763 1.00 22.36 262 GLN A CA 1
ATOM 2115 C C . GLN A 1 262 ? 8.430 -10.714 13.318 1.00 22.36 262 GLN A C 1
ATOM 2117 O O . GLN A 1 262 ? 7.823 -10.396 12.304 1.00 22.36 262 GLN A O 1
ATOM 2122 N N . HIS A 1 263 ? 8.132 -11.787 14.056 1.00 23.16 263 HIS A N 1
ATOM 2123 C CA . HIS A 1 263 ? 6.937 -12.622 13.902 1.00 23.16 263 HIS A CA 1
ATOM 2124 C C . HIS A 1 263 ? 5.679 -11.831 14.248 1.00 23.16 263 HIS A C 1
ATOM 2126 O O . HIS A 1 263 ? 5.599 -11.405 15.397 1.00 23.16 263 HIS A O 1
ATOM 2132 N N . VAL A 1 264 ? 4.667 -11.741 13.370 1.00 27.28 264 VAL A N 1
ATOM 2133 C CA . VAL A 1 264 ? 3.333 -11.277 13.800 1.00 27.28 264 VAL A CA 1
ATOM 2134 C C . VAL A 1 264 ? 2.191 -11.862 12.964 1.00 27.28 264 VAL A C 1
ATOM 2136 O O . VAL A 1 264 ? 1.915 -11.442 11.845 1.00 27.28 264 VAL A O 1
ATOM 2139 N N . GLY A 1 265 ? 1.414 -12.754 13.579 1.00 29.92 265 GLY A N 1
ATOM 2140 C CA . GLY A 1 265 ? 0.165 -13.262 13.012 1.00 29.92 265 GLY A CA 1
ATOM 2141 C C . GLY A 1 265 ? -1.032 -12.299 13.112 1.00 29.92 265 GLY A C 1
ATOM 2142 O O . GLY A 1 265 ? -1.141 -11.520 14.055 1.00 29.92 265 GLY A O 1
ATOM 2143 N N . ARG A 1 266 ? -1.973 -12.490 12.168 1.00 31.39 266 ARG A N 1
ATOM 2144 C CA . ARG A 1 266 ? -3.349 -11.945 12.029 1.00 31.39 266 ARG A CA 1
ATOM 2145 C C . ARG A 1 266 ? -3.467 -10.412 11.986 1.00 31.39 266 ARG A C 1
ATOM 2147 O O . ARG A 1 266 ? -3.182 -9.758 12.977 1.00 31.39 266 ARG A O 1
ATOM 2154 N N . ASP A 1 267 ? -3.980 -9.850 10.874 1.00 32.03 267 ASP A N 1
ATOM 2155 C CA . ASP A 1 267 ? -5.056 -8.822 10.840 1.00 32.03 267 ASP A CA 1
ATOM 2156 C C . ASP A 1 267 ? -5.169 -8.053 9.495 1.00 32.03 267 ASP A C 1
ATOM 2158 O O . ASP A 1 267 ? -4.209 -7.918 8.742 1.00 32.03 267 ASP A O 1
ATOM 2162 N N . LYS A 1 268 ? -6.381 -7.547 9.199 1.00 37.53 268 LYS A N 1
ATOM 2163 C CA . LYS A 1 268 ? -6.875 -7.119 7.870 1.00 37.53 268 LYS A CA 1
ATOM 2164 C C . LYS A 1 268 ? -6.680 -5.631 7.505 1.00 37.53 268 LYS A C 1
ATOM 2166 O O . LYS A 1 268 ? -6.709 -4.774 8.375 1.00 37.53 268 LYS A O 1
ATOM 2171 N N . THR A 1 269 ? -6.605 -5.405 6.186 1.00 35.06 269 THR A N 1
ATOM 2172 C CA . THR A 1 269 ? -6.706 -4.195 5.328 1.00 35.06 269 THR A CA 1
ATOM 2173 C C . THR A 1 269 ? -5.771 -3.009 5.585 1.00 35.06 269 THR A C 1
ATOM 2175 O O . THR A 1 269 ? -6.008 -2.191 6.474 1.00 35.06 269 THR A O 1
ATOM 2178 N N . ILE A 1 270 ? -4.767 -2.846 4.714 1.00 35.25 270 ILE A N 1
ATOM 2179 C CA . ILE A 1 270 ? -3.781 -1.755 4.759 1.00 35.25 270 ILE A CA 1
ATOM 2180 C C . ILE A 1 270 ? -3.888 -0.893 3.484 1.00 35.25 270 ILE A C 1
ATOM 2182 O O . ILE A 1 270 ? -4.051 -1.405 2.375 1.00 35.25 270 ILE A O 1
ATOM 2186 N N . PHE A 1 271 ? -3.802 0.423 3.665 1.00 38.28 271 PHE A N 1
ATOM 2187 C CA . PHE A 1 271 ? -3.877 1.481 2.654 1.00 38.28 271 PHE A CA 1
ATOM 2188 C C . PHE A 1 271 ? -2.566 2.252 2.617 1.00 38.28 271 PHE A C 1
ATOM 2190 O O . PHE A 1 271 ? -1.961 2.436 3.665 1.00 38.28 271 PHE A O 1
ATOM 2197 N N . THR A 1 272 ? -2.167 2.773 1.458 1.00 37.28 272 THR A N 1
ATOM 2198 C CA . THR A 1 272 ? -0.944 3.586 1.279 1.00 37.28 272 THR A CA 1
ATOM 2199 C C . THR A 1 272 ? -1.243 4.867 0.480 1.00 37.28 272 THR A C 1
ATOM 2201 O O . THR A 1 272 ? -2.129 4.861 -0.372 1.00 37.28 272 THR A O 1
ATOM 2204 N N . SER A 1 273 ? -0.556 5.991 0.745 1.00 28.95 273 SER A N 1
ATOM 2205 C CA . SER A 1 273 ? -0.735 7.264 0.005 1.00 28.95 273 SER A CA 1
ATOM 2206 C C . SER A 1 273 ? 0.582 7.977 -0.273 1.00 28.95 273 SER A C 1
ATOM 2208 O O . SER A 1 273 ? 1.521 7.935 0.517 1.00 28.95 273 SER A O 1
ATOM 2210 N N . LYS A 1 274 ? 0.615 8.699 -1.400 1.00 35.81 274 LYS A N 1
ATOM 2211 C CA . LYS A 1 274 ? 1.686 9.613 -1.798 1.00 35.81 274 LYS A CA 1
ATOM 2212 C C . LYS A 1 274 ? 1.489 11.020 -1.210 1.00 35.81 274 LYS A C 1
ATOM 2214 O O . LYS A 1 274 ? 0.767 11.836 -1.774 1.00 35.81 274 LYS A O 1
ATOM 2219 N N . LYS A 1 275 ? 2.311 11.375 -0.219 1.00 28.17 275 LYS A N 1
ATOM 2220 C CA . LYS A 1 275 ? 3.204 12.547 -0.330 1.00 28.17 275 LYS A CA 1
ATOM 2221 C C . LYS A 1 275 ? 4.590 12.096 0.098 1.00 28.17 275 LYS A C 1
ATOM 2223 O O . LYS A 1 275 ? 4.838 11.827 1.260 1.00 28.17 275 LYS A O 1
ATOM 2228 N N . SER A 1 276 ? 5.468 12.012 -0.897 1.00 26.42 276 SER A N 1
ATOM 2229 C CA . SER A 1 276 ? 6.717 11.256 -0.864 1.00 26.42 276 SER A CA 1
ATOM 2230 C C . SER A 1 276 ? 6.483 9.759 -0.650 1.00 26.42 276 SER A C 1
ATOM 2232 O O . SER A 1 276 ? 6.266 9.294 0.460 1.00 26.42 276 SER A O 1
ATOM 2234 N N . LEU A 1 277 ? 6.643 9.022 -1.751 1.00 32.66 277 LEU A N 1
ATOM 2235 C CA . LEU A 1 277 ? 7.358 7.754 -1.729 1.00 32.66 277 LEU A CA 1
ATOM 2236 C C . LEU A 1 277 ? 6.631 6.541 -1.161 1.00 32.66 277 LEU A C 1
ATOM 2238 O O . LEU A 1 277 ? 6.797 6.143 -0.012 1.00 32.66 277 LEU A O 1
ATOM 2242 N N . GLY A 1 278 ? 5.826 5.947 -2.041 1.00 27.42 278 GLY A N 1
ATOM 2243 C CA . GLY A 1 278 ? 5.115 4.710 -1.772 1.00 27.42 278 GLY A CA 1
ATOM 2244 C C . GLY A 1 278 ? 5.976 3.472 -1.972 1.00 27.42 278 GLY A C 1
ATOM 2245 O O . GLY A 1 278 ? 6.026 2.958 -3.075 1.00 27.42 278 GLY A O 1
ATOM 2246 N N . CYS A 1 279 ? 6.521 2.895 -0.908 1.00 27.09 279 CYS A N 1
ATOM 2247 C CA . CYS A 1 279 ? 6.592 1.437 -0.914 1.00 27.09 279 CYS A CA 1
ATOM 2248 C C . CYS A 1 279 ? 5.177 0.884 -0.733 1.00 27.09 279 CYS A C 1
ATOM 2250 O O . CYS A 1 279 ? 4.370 1.414 0.038 1.00 27.09 279 CYS A O 1
ATOM 2252 N N . HIS A 1 280 ? 4.877 -0.181 -1.457 1.00 37.44 280 HIS A N 1
ATOM 2253 C CA . HIS A 1 280 ? 3.753 -1.065 -1.174 1.00 37.44 280 HIS A CA 1
ATOM 2254 C C . HIS A 1 280 ? 4.397 -2.371 -0.673 1.00 37.44 280 HIS A C 1
ATOM 2256 O O . HIS A 1 280 ? 5.504 -2.703 -1.078 1.00 37.44 280 HIS A O 1
ATOM 2262 N N . LEU A 1 281 ? 3.917 -3.034 0.371 1.00 27.20 281 LEU A N 1
ATOM 2263 C CA . LEU A 1 281 ? 2.565 -3.492 0.627 1.00 27.20 281 LEU A CA 1
ATOM 2264 C C . LEU A 1 281 ? 2.047 -4.463 -0.460 1.00 27.20 281 LEU A C 1
ATOM 2266 O O . LEU A 1 281 ? 1.320 -4.054 -1.359 1.00 27.20 281 LEU A O 1
ATOM 2270 N N . GLN A 1 282 ? 2.385 -5.751 -0.335 1.00 26.75 282 GLN A N 1
ATOM 2271 C CA . GLN A 1 282 ? 1.750 -6.894 -1.004 1.00 26.75 282 GLN A CA 1
ATOM 2272 C C . GLN A 1 282 ? 1.442 -8.032 0.005 1.00 26.75 282 GLN A C 1
ATOM 2274 O O . GLN A 1 282 ? 2.354 -8.467 0.702 1.00 26.75 282 GLN A O 1
ATOM 2279 N N . ILE A 1 283 ? 0.173 -8.469 0.107 1.00 24.48 283 ILE A N 1
ATOM 2280 C CA . ILE A 1 283 ? -0.298 -9.658 0.861 1.00 24.48 283 ILE A CA 1
ATOM 2281 C C . ILE A 1 283 ? -0.290 -10.851 -0.090 1.00 24.48 283 ILE A C 1
ATOM 2283 O O . ILE A 1 283 ? -0.688 -10.732 -1.251 1.00 24.48 283 ILE A O 1
ATOM 2287 N N . ASP A 1 284 ? 0.175 -11.967 0.454 1.00 25.53 284 ASP A N 1
ATOM 2288 C CA . ASP A 1 284 ? 0.556 -13.207 -0.205 1.00 25.53 284 ASP A CA 1
ATOM 2289 C C . ASP A 1 284 ? -0.585 -14.102 -0.707 1.00 25.53 284 ASP A C 1
ATOM 2291 O O . ASP A 1 284 ? -1.668 -14.193 -0.129 1.00 25.53 284 ASP A O 1
ATOM 2295 N N . GLY A 1 285 ? -0.248 -14.865 -1.745 1.00 21.42 285 GLY A N 1
ATOM 2296 C CA . GLY A 1 285 ? -0.654 -16.251 -1.990 1.00 21.42 285 GLY A CA 1
ATOM 2297 C C . GLY A 1 285 ? 0.533 -16.911 -2.706 1.00 21.42 285 GLY A C 1
ATOM 2298 O O . GLY A 1 285 ? 1.182 -16.249 -3.502 1.00 21.42 285 GLY A O 1
ATOM 2299 N N . LEU A 1 286 ? 0.989 -18.118 -2.365 1.00 22.08 286 LEU A N 1
ATOM 2300 C CA . LEU A 1 286 ? 0.561 -19.396 -2.962 1.00 22.08 286 LEU A CA 1
ATOM 2301 C C . LEU A 1 286 ? 1.149 -20.705 -2.336 1.00 22.08 286 LEU A C 1
ATOM 2303 O O . LEU A 1 286 ? 2.335 -20.990 -2.479 1.00 22.08 286 LEU A O 1
ATOM 2307 N N . LEU A 1 287 ? 0.311 -21.520 -1.694 1.00 21.39 287 LEU A N 1
ATOM 2308 C CA . LEU A 1 287 ? 0.478 -22.966 -1.431 1.00 21.39 287 LEU 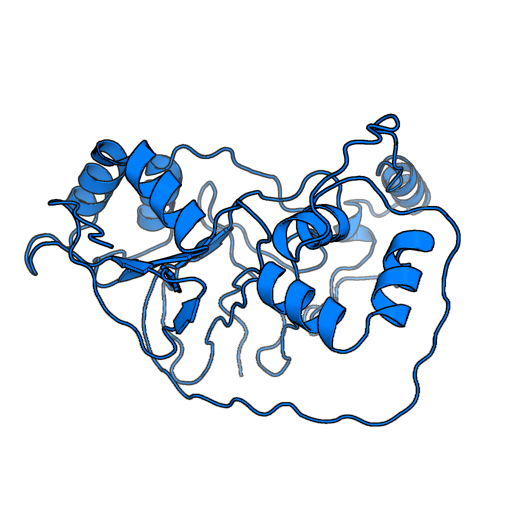A CA 1
ATOM 2309 C C . LEU A 1 287 ? 1.898 -23.601 -1.368 1.00 21.39 287 LEU A C 1
ATOM 2311 O O . LEU A 1 287 ? 2.484 -23.901 -2.407 1.00 21.39 287 LEU A O 1
ATOM 2315 N N . ALA A 1 288 ? 2.335 -23.977 -0.159 1.00 27.84 288 ALA A N 1
ATOM 2316 C CA . ALA A 1 288 ? 2.775 -25.319 0.276 1.00 27.84 288 ALA A CA 1
ATOM 2317 C C . ALA A 1 288 ? 3.317 -25.239 1.710 1.00 27.84 288 ALA A C 1
ATOM 2319 O O . ALA A 1 288 ? 4.167 -24.358 1.959 1.00 27.84 288 ALA A O 1
#

Secondary structure (DSSP, 8-state):
-----TT-EE---TT-EEETTEEESEEEE-SSTT--BHHHHHHHHHHTHHHHHHHHHHHSEEEE-S-B--SHHHHHHHHHHHTPPP----SSS---EEETTEE----S-TTS----B-TTTTSSS--S--EE--SS--SS--------HHHHHHHHHHH-HHHHHHHHHH--------BSS--TTSTT--BHHHHTT-S-HHHHHHHHHHS------S--------SSHHHHHHHHHHSS---S-------------------------EEE--SS---B--------

Sequence (288 aa):
MEYNCKEFKVGKCEGEKLVDGEILPLVLAPPEPKKNGIDSLLESLKKNKEWFDEMVTKNSAVLLRGFDVKNAVEFNDIVEAFGWEDIRYVGPAPRTHVHKRVWTANEGPLSEFIYYHHEMVLINEFPKKVILFCEVPPPEGGETPFVPSFKVTERMMEEFPEFVDEVEEKGLKYTFIALSSDNTTSMRGRGWQDAFATHDQQEAERRYACIPPYNNQHENSKGKGARDGRGMARKWWCEDDFGTETIDKGVRGKEREADVVQHVGRDKTIFTSKKSLGCHLQIDGLLA

InterPro domains:
  IPR003819 TauD/TfdA-like domain [PF02668] (40-200)
  IPR042098 Glutarate 2-hydroxylase superfamily [G3DSA:3.60.130.10] (4-272)
  IPR050411 Alpha-ketoglutarate-dependent hydroxylases [PTHR10696] (24-211)

pLDDT: mean 70.53, std 23.47, range [20.27, 96.19]

Organism: NCBI:txid192012